Protein 1F97 (pdb70)

CATH classification: 2.60.40.10 (+1 more: 2.60.40.10)

GO terms:
  GO:0001817 regulation of cytokine production (P, IMP)
  GO:0030855 epithelial cell differentiation (P, IDA)
  GO:0007155 cell adhesion (P, IDA)
  GO:0005923 bicellular tight junction (C, IMP)
  GO:0050892 intestinal absorption (P, IMP)
  GO:0090559 regulation of membrane permeability (P, IMP)

Foldseek 3Di:
DKEKDFPAQEAEEAFFAKDWGFIDMDDADAKFKWKWWDDPNDIGTQGGRQHGDDVNVVAWDGDNTTIMGRGHHQVRFGKMKIWMAHVVRPDTYIDIHTYWHFDWWDAWEKDAAQEDAAQCKGKIFIATPGGIPGWFKWKDFPRHTQDVPGPDPPFDWDADRRRGIIMGHGDHQVNWTKMKMWIGDPPDDIHIYDIDTHGYDHDDPDD

Solvent-accessible surface area: 11143 Å² total; per-residue (Å²): 228,7,62,21,114,28,93,96,63,78,15,107,9,40,38,107,90,68,37,84,0,40,2,57,44,61,59,30,105,54,41,110,6,22,1,67,13,44,79,77,115,80,88,33,73,0,0,132,92,37,130,23,27,89,100,23,64,122,62,6,94,61,42,75,46,2,0,47,0,69,43,0,54,99,162,4,39,8,64,0,5,0,28,0,10,22,127,78,49,137,23,102,13,99,28,49,1,90,0,23,0,23,11,60,8,41,110,3,102,35,67,24,48,84,44,14,15,56,47,80,136,6,54,0,51,1,55,23,172,45,13,10,51,115,7,88,21,41,3,28,10,88,54,96,40,0,80,134,128,93,41,42,156,106,13,59,5,77,23,62,61,166,53,0,38,0,38,0,68,60,0,48,63,78,0,33,6,85,0,43,0,44,0,86,21,87,69,66,96,42,64,114,0,110,44,31,95,0,66,13,64,144,147,125,73,78,129

B-factor: mean 19.83, std 14.47, range [2.0, 77.97]

Sequence (207 aa):
KGSVYTAQS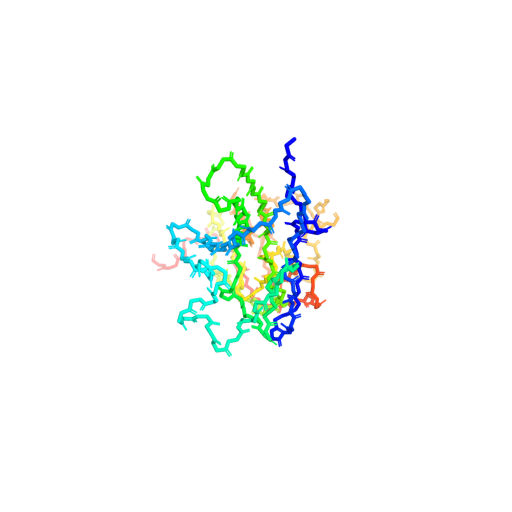DVQVPENESIKLTCTYSGFSSPRVEWKFVQGSTTALVCYNSQITAPYADRVTFSSSGITFSSVTRKDNGEYTCMVSEEGGQNYGEVSIHLTVLVPPSKPTISVPSSVTIGNRAVLTCSEHDGSPPSEYSWFKDGISMLTTRAFMNSSFTIDPKSGDLIFDPVTAFDSGEYYCQAQNGYGTAMRSEAAHMDAVELNVGG

Organism: Mus musculus (NCBI:txid10090)

Secondary structure (DSSP, 8-state):
--EEE-S-SEEEEETT--EEEE-EEES-SSEEEEEEEEETTEEEEEEETTEE-GGGTTTEEEETTEEEES---GGG-EEEEEEEEETTSSSEEEEEEEEEEEBPPPPPEEE--SEEETTS-EEEEEE-S--BSPPEEEEEETTEESB--BS-SSS-EEE-TTT--EEESS--GGG-EEEEEEEE-SSS--EE---EEEEEESSPS--

Radius of gyration: 24.95 Å; Cα contacts (8 Å, |Δi|>4): 529; chains: 1; bounding box: 32×56×66 Å

Nearest PDB structures (foldseek):
  1f97-assembly1_A  TM=1.005E+00  e=3.540E-42  Mus musculus
  1nbq-assembly1_B  TM=9.767E-01  e=4.972E-30  Homo sapiens
  6gsi-assembly1_G  TM=9.485E-01  e=2.121E-27  Felis catus
  4odb-assembly1_F  TM=9.945E-01  e=1.147E-12  Homo sapiens
  8a0y-assembly1_A  TM=4.723E-01  e=2.267E-10  Mus musculus

Structure (mmCIF, N/CA/C/O backbone):
data_1F97
#
_entry.id   1F97
#
_cell.length_a   42.540
_cell.length_b   83.280
_cell.length_c   130.640
_cell.angle_alpha   90.00
_cell.angle_beta   90.00
_cell.angle_gamma   90.00
#
_symmetry.space_group_name_H-M   'I 2 2 2'
#
loop_
_entity.id
_entity.type
_entity.pdbx_description
1 polymer 'JUNCTION ADHESION MOLECULE'
2 non-polymer 'MAGNESIUM ION'
3 water water
#
loop_
_atom_site.group_PDB
_atom_site.id
_atom_site.type_symbol
_atom_site.label_atom_id
_atom_site.label_alt_id
_atom_site.label_comp_id
_atom_site.label_asym_id
_atom_site.label_entity_id
_atom_site.label_seq_id
_atom_site.pdbx_PDB_ins_code
_atom_site.Cartn_x
_atom_site.Cartn_y
_atom_site.Cartn_z
_atom_site.occupancy
_atom_site.B_iso_or_equiv
_atom_site.auth_seq_id
_atom_site.auth_comp_id
_atom_site.auth_asym_id
_atom_site.auth_atom_id
_atom_site.pdbx_PDB_model_num
ATOM 1 N N . LYS A 1 1 ? 8.276 56.882 28.356 1.00 72.72 27 LYS A N 1
ATOM 2 C CA . LYS A 1 1 ? 9.189 55.968 27.607 1.00 71.17 27 LYS A CA 1
ATOM 3 C C . LYS A 1 1 ? 8.502 54.649 27.239 1.00 68.96 27 LYS A C 1
ATOM 4 O O . LYS A 1 1 ? 7.576 54.633 26.425 1.00 70.03 27 LYS A O 1
ATOM 10 N N . GLY A 1 2 ? 8.966 53.551 27.833 1.00 66.93 28 GLY A N 1
ATOM 11 C CA . GLY A 1 2 ? 8.395 52.241 27.571 1.00 61.89 28 GLY A CA 1
ATOM 12 C C . GLY A 1 2 ? 8.469 51.356 28.804 1.00 57.29 28 GLY A C 1
ATOM 13 O O . GLY A 1 2 ? 9.517 51.263 29.453 1.00 57.91 28 GLY A O 1
ATOM 14 N N . SER A 1 3 ? 7.353 50.710 29.131 1.00 49.42 29 SER A N 1
ATOM 15 C CA . SER A 1 3 ? 7.290 49.835 30.297 1.00 41.25 29 SER 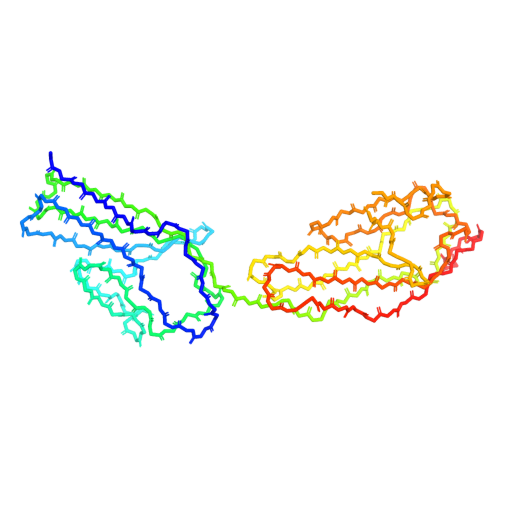A CA 1
ATOM 16 C C . SER A 1 3 ? 7.241 48.351 29.942 1.00 33.33 29 SER A C 1
ATOM 17 O O . SER A 1 3 ? 6.775 47.960 28.869 1.00 30.78 29 SER A O 1
ATOM 20 N N . VAL A 1 4 ? 7.720 47.535 30.874 1.00 27.09 30 VAL A N 1
ATOM 21 C CA . VAL A 1 4 ? 7.756 46.086 30.725 1.00 22.43 30 VAL A CA 1
ATOM 22 C C . VAL A 1 4 ? 7.169 45.502 32.009 1.00 22.39 30 VAL A C 1
ATOM 23 O O . VAL A 1 4 ? 7.616 45.835 33.109 1.00 21.72 30 VAL A O 1
ATOM 27 N N . TYR A 1 5 ? 6.165 44.642 31.872 1.00 21.26 31 TYR A N 1
ATOM 28 C CA . TYR A 1 5 ? 5.528 44.042 33.041 1.00 24.73 31 TYR A CA 1
ATOM 29 C C . TYR A 1 5 ? 5.083 42.595 32.855 1.00 23.29 31 TYR A C 1
ATOM 30 O O . TYR A 1 5 ? 5.103 42.056 31.745 1.00 27.26 31 TYR A O 1
ATOM 39 N N . THR A 1 6 ? 4.665 41.982 33.959 1.00 21.89 32 THR A N 1
ATOM 40 C CA . THR A 1 6 ? 4.203 40.601 33.964 1.00 20.95 32 THR A CA 1
ATOM 41 C C . THR A 1 6 ? 2.909 40.473 34.772 1.00 24.84 32 THR A C 1
ATOM 42 O O . THR A 1 6 ? 2.654 41.254 35.695 1.00 23.32 32 THR A O 1
ATOM 46 N N . ALA A 1 7 ? 2.087 39.501 34.398 1.00 24.76 33 ALA A N 1
ATOM 47 C CA . ALA A 1 7 ? 0.827 39.255 35.081 1.00 28.77 33 ALA A CA 1
ATOM 48 C C . ALA A 1 7 ? 1.061 38.577 36.426 1.00 29.83 33 ALA A C 1
ATOM 49 O O . ALA A 1 7 ? 0.334 38.822 37.387 1.00 29.65 33 ALA A O 1
ATOM 51 N N . GLN A 1 8 ? 2.076 37.720 36.484 1.00 31.58 34 GLN A N 1
ATOM 52 C CA . GLN A 1 8 ? 2.402 36.998 37.709 1.00 33.48 34 GLN A CA 1
ATOM 53 C C . GLN A 1 8 ? 3.915 36.863 37.858 1.00 29.66 34 GLN A C 1
ATOM 54 O O . GLN A 1 8 ? 4.577 36.241 37.025 1.00 27.79 34 GLN A O 1
ATOM 60 N N . SER A 1 9 ? 4.455 37.460 38.917 1.00 25.25 35 SER A N 1
ATOM 61 C CA . SER A 1 9 ? 5.892 37.415 39.173 1.00 27.47 35 SER A CA 1
ATOM 62 C C . SER A 1 9 ? 6.303 36.258 40.092 1.00 29.32 35 SER A C 1
ATOM 63 O O . SER A 1 9 ? 7.490 36.027 40.325 1.00 32.11 35 SER A O 1
ATOM 66 N N . ASP A 1 10 ? 5.312 35.543 40.615 1.00 28.95 36 ASP A N 1
ATOM 67 C CA . ASP A 1 10 ? 5.543 34.398 41.491 1.00 29.20 36 ASP A CA 1
ATOM 68 C C . ASP A 1 10 ? 4.712 33.258 40.914 1.00 27.77 36 ASP A C 1
ATOM 69 O O . ASP A 1 10 ? 3.541 33.098 41.255 1.00 31.91 36 ASP A O 1
ATOM 74 N N . VAL A 1 11 ? 5.317 32.483 40.019 1.00 24.11 37 VAL A N 1
ATOM 75 C CA . VAL A 1 11 ? 4.612 31.388 39.365 1.00 23.99 37 VAL A CA 1
ATOM 76 C C . VAL A 1 11 ? 4.882 30.002 39.940 1.00 24.61 37 VAL A C 1
ATOM 77 O O . VAL A 1 11 ? 6.028 29.577 40.078 1.00 24.86 37 VAL A O 1
ATOM 81 N N . GLN A 1 12 ? 3.795 29.305 40.258 1.00 25.32 38 GLN A N 1
ATOM 82 C CA . GLN A 1 12 ? 3.842 27.957 40.808 1.00 24.19 38 GLN A CA 1
ATOM 83 C C . GLN A 1 12 ? 3.054 27.070 39.861 1.00 23.57 38 GLN A C 1
ATOM 84 O O . GLN A 1 12 ? 1.936 27.407 39.476 1.00 25.58 38 GLN A O 1
ATOM 90 N N . VAL A 1 13 ? 3.631 25.931 39.495 1.00 21.38 39 VAL A N 1
ATOM 91 C CA . VAL A 1 13 ? 2.972 25.013 38.576 1.00 15.35 39 VAL A CA 1
ATOM 92 C C . VAL A 1 13 ? 3.456 23.593 38.842 1.00 11.70 39 VAL A C 1
ATOM 93 O O . VAL A 1 13 ? 4.619 23.385 39.162 1.00 14.67 39 VAL A O 1
ATOM 97 N N . PRO A 1 14 ? 2.548 22.607 38.784 1.00 14.18 40 PRO A N 1
ATOM 98 C CA . PRO A 1 14 ? 2.923 21.211 39.020 1.00 12.64 40 PRO A CA 1
ATOM 99 C C . PRO A 1 14 ? 3.950 20.712 38.002 1.00 12.05 40 PRO A C 1
ATOM 100 O O . PRO A 1 14 ? 3.953 21.138 36.842 1.00 13.60 40 PRO A O 1
ATOM 104 N N . GLU A 1 15 ? 4.824 19.814 38.445 1.00 7.65 41 GLU A N 1
ATOM 105 C CA . GLU A 1 15 ? 5.849 19.243 37.581 1.00 9.24 41 GLU A CA 1
ATOM 106 C C . GLU A 1 15 ? 5.218 18.544 36.379 1.00 13.24 41 GLU A C 1
ATOM 107 O O . GLU A 1 15 ? 4.094 18.040 36.460 1.00 12.45 41 GLU A O 1
ATOM 113 N N . ASN A 1 16 ? 5.940 18.560 35.260 1.00 18.50 42 ASN A N 1
ATOM 114 C CA . ASN A 1 16 ? 5.520 17.931 34.004 1.00 20.52 42 ASN A CA 1
ATOM 115 C C . ASN A 1 16 ? 4.404 18.629 33.243 1.00 20.63 42 ASN A C 1
ATOM 116 O O . ASN A 1 16 ? 3.966 18.137 32.205 1.00 27.36 42 ASN A O 1
ATOM 121 N N . GLU A 1 17 ? 3.938 19.763 33.756 1.00 19.78 43 GLU A N 1
ATOM 122 C CA . GLU A 1 17 ? 2.883 20.514 33.089 1.00 14.44 43 GLU A CA 1
ATOM 123 C C . GLU A 1 17 ? 3.426 21.705 32.320 1.00 16.08 43 GLU A C 1
ATOM 124 O O . GLU A 1 17 ? 4.556 22.142 32.538 1.00 19.00 43 GLU A O 1
ATOM 130 N N . SER A 1 18 ? 2.612 22.209 31.400 1.00 19.90 44 SER A N 1
ATOM 131 C CA . SER A 1 18 ? 2.967 23.360 30.582 1.00 21.52 44 SER A CA 1
ATOM 132 C C . SER A 1 18 ? 2.746 24.641 31.361 1.00 22.82 44 SER A C 1
ATOM 133 O O . SER A 1 18 ? 1.868 24.718 32.225 1.00 24.77 44 SER A O 1
ATOM 136 N N . ILE A 1 19 ? 3.543 25.651 31.042 1.00 22.17 45 ILE A N 1
ATOM 137 C CA . ILE A 1 19 ? 3.425 26.941 31.698 1.00 22.48 45 ILE A CA 1
ATOM 138 C C . ILE A 1 19 ? 3.974 28.032 30.787 1.00 24.04 45 ILE A C 1
ATOM 139 O O . ILE A 1 19 ? 4.926 27.814 30.033 1.00 23.08 45 ILE A O 1
ATOM 144 N N . LYS A 1 20 ? 3.318 29.185 30.811 1.00 23.61 46 LYS A N 1
ATOM 145 C CA . LYS A 1 20 ? 3.744 30.313 30.007 1.00 21.22 46 LYS A CA 1
ATOM 146 C C . LYS A 1 20 ? 4.188 31.434 30.928 1.00 19.98 46 LYS A C 1
ATOM 147 O O . LYS A 1 20 ? 3.419 31.886 31.776 1.00 24.26 46 LYS A O 1
ATOM 153 N N . LEU A 1 21 ? 5.453 31.823 30.821 1.00 18.62 47 LEU A N 1
ATOM 154 C CA . LEU A 1 21 ? 5.962 32.923 31.628 1.00 20.06 47 LEU A CA 1
ATOM 155 C C . LEU A 1 21 ? 5.647 34.173 30.808 1.00 19.53 47 LEU A C 1
ATOM 156 O O . LEU A 1 21 ? 6.199 34.368 29.725 1.00 19.93 47 LEU A O 1
ATOM 161 N N . THR A 1 22 ? 4.707 34.977 31.298 1.00 16.57 48 THR A N 1
ATOM 162 C CA . THR A 1 22 ? 4.287 36.179 30.589 1.00 13.56 48 THR A CA 1
ATOM 163 C C . THR A 1 22 ? 5.192 37.393 30.753 1.00 15.39 48 THR A C 1
ATOM 164 O O . THR A 1 22 ? 5.798 37.604 31.804 1.00 14.38 48 THR A O 1
ATOM 168 N N . CYS A 1 23 ? 5.266 38.186 29.690 1.00 17.20 49 CYS A N 1
ATOM 169 C CA . CYS A 1 23 ? 6.067 39.405 29.654 1.00 19.14 49 CYS A CA 1
ATOM 170 C C . CYS A 1 23 ? 5.435 40.351 28.640 1.00 17.93 49 CYS A C 1
ATOM 171 O O . CYS A 1 23 ? 5.619 40.197 27.435 1.00 18.85 49 CYS A O 1
ATOM 174 N N . THR A 1 24 ? 4.657 41.306 29.130 1.00 19.06 50 THR A N 1
ATOM 175 C CA . THR A 1 24 ? 4.007 42.270 28.255 1.00 22.49 50 THR A CA 1
ATOM 176 C C . THR A 1 24 ? 4.783 43.582 28.266 1.00 20.25 50 THR A C 1
ATOM 177 O O . THR A 1 24 ? 5.464 43.906 29.236 1.00 22.43 50 THR A O 1
ATOM 181 N N . TYR A 1 25 ? 4.691 44.320 27.168 1.00 21.09 51 TYR A N 1
ATOM 182 C CA . TYR A 1 25 ? 5.375 45.599 27.031 1.00 20.58 51 TYR A CA 1
ATOM 183 C C . TYR A 1 25 ? 4.613 46.536 26.094 1.00 22.86 51 TYR A C 1
ATOM 184 O O . TYR A 1 25 ? 3.837 46.091 25.237 1.00 20.81 51 TYR A O 1
ATOM 193 N N . SER A 1 26 ? 4.816 47.835 26.288 1.00 21.68 52 SER A N 1
ATOM 194 C CA . SER A 1 26 ? 4.178 48.848 25.456 1.00 24.55 52 SER A CA 1
ATOM 195 C C . SER A 1 26 ? 5.137 50.009 25.243 1.00 23.24 52 SER A C 1
ATOM 196 O O . SER A 1 26 ? 5.987 50.289 26.094 1.00 22.34 52 SER A O 1
ATOM 199 N N . GLY A 1 27 ? 5.012 50.660 24.089 1.00 21.75 53 GLY A N 1
ATOM 200 C CA . GLY A 1 27 ? 5.874 51.784 23.764 1.00 17.82 53 GLY A CA 1
ATOM 201 C C . GLY A 1 27 ? 7.020 51.409 22.843 1.00 14.38 53 GLY A C 1
ATOM 202 O O . GLY A 1 27 ? 7.823 52.260 22.467 1.00 15.00 53 GLY A O 1
ATOM 203 N N . PHE A 1 28 ? 7.098 50.133 22.481 1.00 15.23 54 PHE A N 1
ATOM 204 C CA . PHE A 1 28 ? 8.151 49.645 21.600 1.00 13.29 54 PHE A CA 1
ATOM 205 C C . PHE A 1 28 ? 7.641 49.470 20.178 1.00 16.26 54 PHE A C 1
ATOM 206 O O . PHE A 1 28 ? 6.465 49.176 19.963 1.00 17.90 54 PHE A O 1
ATOM 214 N N . SER A 1 29 ? 8.538 49.646 19.213 1.00 17.59 55 SER A N 1
ATOM 215 C CA . SER A 1 29 ? 8.201 49.505 17.803 1.00 15.51 55 SER A CA 1
ATOM 216 C C . SER A 1 29 ? 8.839 48.252 17.208 1.00 15.23 55 SER A C 1
ATOM 217 O O . SER A 1 29 ? 8.146 47.409 16.637 1.00 15.18 55 SER A O 1
ATOM 220 N N . SER A 1 30 ? 10.156 48.126 17.362 1.00 9.88 56 SER A N 1
ATOM 221 C CA . SER A 1 30 ? 10.898 46.974 16.855 1.00 8.55 56 SER A CA 1
ATOM 222 C C . SER A 1 30 ? 11.702 46.396 18.022 1.00 8.21 56 SER A C 1
ATOM 223 O O . SER A 1 30 ? 12.932 46.496 18.070 1.00 11.36 56 SER A O 1
ATOM 226 N N . PRO A 1 31 ? 11.008 45.744 18.963 1.00 9.69 57 PRO A N 1
ATOM 227 C CA . PRO A 1 31 ? 11.622 45.145 20.151 1.00 10.39 57 PRO A CA 1
ATOM 228 C C . PRO A 1 31 ? 12.411 43.847 20.000 1.00 11.23 57 PRO A C 1
ATOM 229 O O . PRO A 1 31 ? 12.047 42.948 19.235 1.00 11.81 57 PRO A O 1
ATOM 233 N N . ARG A 1 32 ? 13.511 43.782 20.742 1.00 9.07 58 ARG A N 1
ATOM 234 C CA . ARG A 1 32 ? 14.355 42.605 20.796 1.00 8.00 58 ARG A CA 1
ATOM 235 C C . ARG A 1 32 ? 14.031 42.027 22.170 1.00 8.01 58 ARG A C 1
ATOM 236 O O . ARG A 1 32 ? 14.185 42.708 23.181 1.00 7.41 58 ARG A O 1
ATOM 244 N N . VAL A 1 33 ? 13.505 40.809 22.202 1.00 8.07 59 VAL A N 1
ATOM 245 C CA . VAL A 1 33 ? 13.156 40.178 23.465 1.00 7.62 59 VAL A CA 1
ATOM 246 C C . VAL A 1 33 ? 14.180 39.110 23.819 1.00 8.87 59 VAL A C 1
ATOM 247 O O . VAL A 1 33 ? 14.530 38.277 22.985 1.00 8.77 59 VAL A O 1
ATOM 251 N N . GLU A 1 34 ? 14.676 39.149 25.053 1.00 7.33 60 GLU A N 1
ATOM 252 C CA . GLU A 1 34 ? 15.644 38.157 25.511 1.00 6.84 60 GLU A CA 1
ATOM 253 C C . GLU A 1 34 ? 15.264 37.655 26.894 1.00 7.15 60 GLU A C 1
ATOM 254 O O . GLU A 1 34 ? 14.591 38.350 27.653 1.00 8.06 60 GLU A O 1
ATOM 260 N N . TRP A 1 35 ? 15.655 36.424 27.198 1.00 8.00 61 TRP A N 1
ATOM 261 C CA . TRP A 1 35 ? 15.338 35.817 28.484 1.00 8.48 61 TRP A CA 1
ATOM 262 C C . TRP A 1 35 ? 16.552 35.136 29.077 1.00 9.20 61 TRP A C 1
ATOM 263 O O . TRP A 1 35 ? 17.297 34.453 28.371 1.00 10.47 61 TRP A O 1
ATOM 274 N N . LYS A 1 36 ? 16.745 35.318 30.378 1.00 9.13 62 LYS A N 1
ATOM 275 C CA . LYS A 1 36 ? 17.853 34.673 31.061 1.00 13.92 62 LYS A CA 1
ATOM 276 C C . LYS A 1 36 ? 17.363 33.941 32.298 1.00 12.85 62 LYS A C 1
ATOM 277 O O . LYS A 1 36 ? 16.379 34.339 32.928 1.00 9.23 62 LYS A O 1
ATOM 283 N N . PHE A 1 37 ? 18.022 32.821 32.577 1.00 12.88 63 PHE A N 1
ATOM 284 C CA . PHE A 1 37 ? 17.698 31.956 33.699 1.00 11.89 63 PHE A CA 1
ATOM 285 C C . PHE A 1 37 ? 18.812 31.992 34.730 1.00 13.43 63 PHE A C 1
ATOM 286 O O . PHE A 1 37 ? 19.965 31.709 34.422 1.00 15.18 63 PHE A O 1
ATOM 294 N N . VAL A 1 38 ? 18.455 32.363 35.953 1.00 20.03 64 VAL A N 1
ATOM 295 C CA . VAL A 1 38 ? 19.409 32.428 37.051 1.00 23.18 64 VAL A CA 1
ATOM 296 C C . VAL A 1 38 ? 19.003 31.451 38.150 1.00 28.49 64 VAL A C 1
ATOM 297 O O . VAL A 1 38 ? 17.876 31.482 38.652 1.00 29.40 64 VAL A O 1
ATOM 301 N N . GLN A 1 39 ? 19.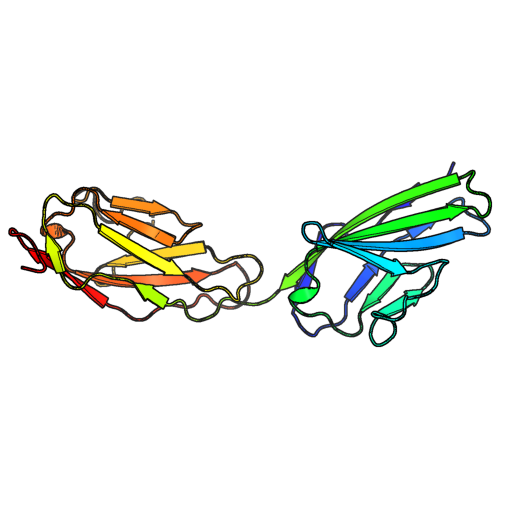924 30.553 38.476 1.00 31.73 65 GLN A N 1
ATOM 302 C CA . GLN A 1 39 ? 19.720 29.553 39.511 1.00 36.85 65 GLN A CA 1
ATOM 303 C C . GLN A 1 39 ? 21.072 29.428 40.195 1.00 40.36 65 GLN A C 1
ATOM 304 O O . GLN A 1 39 ? 22.021 28.903 39.609 1.00 41.92 65 GLN A O 1
ATOM 310 N N . GLY A 1 40 ? 21.158 29.937 41.422 1.00 43.30 66 GLY A N 1
ATOM 311 C CA . GLY A 1 40 ? 22.412 29.902 42.151 1.00 43.91 66 GLY A CA 1
ATOM 312 C C . GLY A 1 40 ? 23.365 30.884 41.497 1.00 47.25 66 GLY A C 1
ATOM 313 O O . GLY A 1 40 ? 23.064 32.077 41.407 1.00 47.59 66 GLY A O 1
ATOM 314 N N . SER A 1 41 ? 24.491 30.380 41.002 1.00 49.31 67 SER A N 1
ATOM 315 C CA . SER A 1 41 ? 25.489 31.218 40.336 1.00 53.35 67 SER A CA 1
ATOM 316 C C . SER A 1 41 ? 25.433 31.046 38.814 1.00 51.15 67 SER A C 1
ATOM 317 O O . SER A 1 41 ? 26.053 31.810 38.068 1.00 50.47 67 SER A O 1
ATOM 320 N N . THR A 1 42 ? 24.686 30.035 38.373 1.00 49.77 68 THR A N 1
ATOM 321 C CA . THR A 1 42 ? 24.521 29.716 36.956 1.00 46.37 68 THR A CA 1
ATOM 322 C C . THR A 1 42 ? 23.641 30.727 36.222 1.00 40.22 68 THR A C 1
ATOM 323 O O . THR A 1 42 ? 22.515 31.003 36.640 1.00 41.44 68 THR A O 1
ATOM 327 N N . THR A 1 43 ? 24.162 31.269 35.126 1.00 36.32 69 THR A N 1
ATOM 328 C CA . THR A 1 43 ? 23.423 32.228 34.309 1.00 32.33 69 THR A CA 1
ATOM 329 C C . THR A 1 43 ? 23.367 31.720 32.869 1.00 28.19 69 THR A C 1
ATOM 330 O O . THR A 1 43 ? 24.396 31.650 32.188 1.00 29.73 69 THR A O 1
ATOM 334 N N . ALA A 1 44 ? 22.169 31.351 32.420 1.00 19.97 70 ALA A N 1
ATOM 335 C CA . ALA A 1 44 ? 21.972 30.846 31.062 1.00 18.88 70 ALA A CA 1
ATOM 336 C C . ALA A 1 44 ? 20.940 31.660 30.283 1.00 18.09 70 ALA A C 1
ATOM 337 O O . ALA A 1 44 ? 19.962 32.148 30.851 1.00 17.68 70 ALA A O 1
ATOM 339 N N . LEU A 1 45 ? 21.172 31.828 28.985 1.00 13.63 71 LEU A N 1
ATOM 340 C CA . LEU A 1 45 ? 20.227 32.556 28.149 1.00 12.11 71 LEU A CA 1
ATOM 341 C C . LEU A 1 45 ? 19.210 31.574 27.577 1.00 10.72 71 LEU A C 1
ATOM 342 O O . LEU A 1 45 ? 19.574 30.532 27.039 1.00 9.56 71 LEU A O 1
ATOM 347 N N . VAL A 1 46 ? 17.931 31.889 27.740 1.00 9.44 72 VAL A N 1
ATOM 348 C CA . VAL A 1 46 ? 16.864 31.037 27.232 1.00 9.54 72 VAL A CA 1
ATOM 349 C C . VAL A 1 46 ? 16.430 31.572 25.874 1.00 10.68 72 VAL A C 1
ATOM 350 O O . VAL A 1 46 ? 16.069 30.816 24.972 1.00 9.94 72 VAL A O 1
ATOM 354 N N . CYS A 1 47 ? 16.480 32.891 25.743 1.00 12.00 73 CYS A N 1
ATOM 355 C CA . CYS A 1 47 ? 16.091 33.554 24.515 1.00 9.17 73 CYS A CA 1
ATOM 356 C C . CYS A 1 47 ? 17.125 34.618 24.174 1.00 10.30 73 CYS A C 1
ATOM 357 O O . CYS A 1 47 ? 17.479 35.449 25.013 1.00 11.87 73 CYS A O 1
ATOM 360 N N . TYR A 1 48 ? 17.636 34.548 22.950 1.00 8.09 74 TYR A N 1
ATOM 361 C CA . TYR A 1 48 ? 18.633 35.482 22.449 1.00 7.47 74 TYR A CA 1
ATOM 362 C C . TYR A 1 48 ? 18.111 36.050 21.133 1.00 8.91 74 TYR A C 1
ATOM 363 O O . TYR A 1 48 ? 17.692 35.305 20.248 1.00 7.76 74 TYR A O 1
ATOM 372 N N . ASN A 1 49 ? 18.114 37.375 21.026 1.00 10.21 75 ASN A N 1
ATOM 373 C CA . ASN A 1 49 ? 17.641 38.069 19.834 1.00 9.83 75 ASN A CA 1
ATOM 374 C C . ASN A 1 49 ? 16.249 37.588 19.386 1.00 12.54 75 ASN A C 1
ATOM 375 O O . ASN A 1 49 ? 16.015 37.349 18.200 1.00 16.51 75 ASN A O 1
ATOM 380 N N . SER A 1 50 ? 15.343 37.443 20.354 1.00 15.46 76 SER A N 1
ATOM 381 C CA . SER A 1 50 ? 13.959 37.010 20.124 1.00 16.60 76 SER A CA 1
ATOM 382 C C . SER A 1 50 ? 13.842 35.569 19.632 1.00 15.99 76 SER A C 1
ATOM 383 O O . SER A 1 50 ? 12.829 35.169 19.056 1.00 14.31 76 SER A O 1
ATOM 386 N N . GLN A 1 51 ? 14.850 34.772 19.948 1.00 16.45 77 GLN A N 1
ATOM 387 C CA . GLN A 1 51 ? 14.885 33.388 19.510 1.00 17.96 77 GLN A CA 1
ATOM 388 C C . GLN A 1 51 ? 15.324 32.465 20.648 1.00 14.85 77 GLN A C 1
ATOM 389 O O . GLN A 1 51 ? 16.291 32.746 21.359 1.00 13.70 77 GLN A O 1
ATOM 395 N N . ILE A 1 52 ? 14.605 31.364 20.818 1.00 11.79 78 ILE A N 1
ATOM 396 C CA . ILE A 1 52 ? 14.932 30.399 21.859 1.00 11.41 78 ILE A CA 1
ATOM 397 C C . ILE A 1 52 ? 16.288 29.771 21.551 1.00 13.90 78 ILE A C 1
ATOM 398 O O . ILE A 1 52 ? 16.548 29.368 20.411 1.00 14.54 78 ILE A O 1
ATOM 403 N N . THR A 1 53 ? 17.159 29.734 22.559 1.00 11.91 79 THR A N 1
ATOM 404 C CA . THR A 1 53 ? 18.503 29.174 22.416 1.00 8.01 79 THR A CA 1
ATOM 405 C C . THR A 1 53 ? 18.494 27.660 22.273 1.00 10.95 79 THR A C 1
ATOM 406 O O . THR A 1 53 ? 17.533 26.998 22.663 1.00 11.35 79 THR A O 1
ATOM 410 N N . ALA A 1 54 ? 19.596 27.121 21.758 1.00 11.20 80 ALA A N 1
ATOM 411 C CA . ALA A 1 54 ? 19.743 25.683 21.514 1.00 14.56 80 ALA A CA 1
ATOM 412 C C . ALA A 1 54 ? 19.349 24.713 22.636 1.00 13.07 80 ALA A C 1
ATOM 413 O O . ALA A 1 54 ? 18.529 23.819 22.425 1.00 11.08 80 ALA A O 1
ATOM 415 N N . PRO A 1 55 ? 19.916 24.881 23.844 1.00 14.78 81 PRO A N 1
ATOM 416 C CA . PRO A 1 55 ? 19.563 23.965 24.933 1.00 13.80 81 PRO A CA 1
ATOM 417 C C . PRO A 1 55 ? 18.104 24.006 25.392 1.00 15.80 81 PRO A C 1
ATOM 418 O O . PRO A 1 55 ? 17.657 23.120 26.121 1.00 21.50 81 PRO A O 1
ATOM 422 N N . TYR A 1 56 ? 17.355 25.008 24.940 1.00 17.47 82 TYR A N 1
ATOM 423 C CA . TYR A 1 56 ? 15.946 25.146 25.320 1.00 15.63 82 TYR A CA 1
ATOM 424 C C . TYR A 1 56 ? 14.992 25.000 24.142 1.00 14.72 82 TYR A C 1
ATOM 425 O O . TYR A 1 56 ? 13.778 24.915 24.331 1.00 15.68 82 TYR A O 1
ATOM 434 N N . ALA A 1 57 ? 15.542 24.930 22.935 1.00 11.57 83 ALA A N 1
ATOM 435 C CA . ALA A 1 57 ? 14.734 24.853 21.720 1.00 13.72 83 ALA A CA 1
ATOM 436 C C . ALA A 1 57 ? 13.779 23.675 21.590 1.00 16.08 83 ALA A C 1
ATOM 437 O O . ALA A 1 57 ? 12.804 23.756 20.844 1.00 14.52 83 ALA A O 1
ATOM 439 N N . ASP A 1 58 ? 14.040 22.600 22.329 1.00 17.39 84 ASP A N 1
ATOM 440 C CA . ASP A 1 58 ? 13.212 21.400 22.255 1.00 16.74 84 ASP A CA 1
ATOM 441 C C . ASP A 1 58 ? 11.939 21.424 23.085 1.00 16.88 84 ASP A C 1
ATOM 442 O O . ASP A 1 58 ? 11.059 20.595 22.880 1.00 19.85 84 ASP A O 1
ATOM 447 N N . ARG A 1 59 ? 11.830 22.365 24.018 1.00 20.98 85 ARG A N 1
ATOM 448 C CA . ARG A 1 59 ? 10.638 22.434 24.866 1.00 17.93 85 ARG A CA 1
ATOM 449 C C . ARG A 1 59 ? 10.130 23.841 25.183 1.00 15.58 85 ARG A C 1
ATOM 450 O O . ARG A 1 59 ? 9.128 23.993 25.878 1.00 20.02 85 ARG A O 1
ATOM 458 N N . VAL A 1 60 ? 10.820 24.866 24.693 1.00 14.50 86 VAL A N 1
ATOM 459 C CA . VAL A 1 60 ? 10.391 26.243 24.934 1.00 15.44 86 VAL A CA 1
ATOM 460 C C . VAL A 1 60 ? 10.042 26.946 23.628 1.00 13.75 86 VAL A C 1
ATOM 461 O O . VAL A 1 60 ? 10.834 26.966 22.688 1.00 15.81 86 VAL A O 1
ATOM 465 N N . THR A 1 61 ? 8.835 27.493 23.569 1.00 12.15 87 THR A N 1
ATOM 466 C CA . THR A 1 61 ? 8.379 28.202 22.386 1.00 16.79 87 THR A CA 1
ATOM 467 C C . THR A 1 61 ? 8.239 29.692 22.674 1.00 15.20 87 THR A C 1
ATOM 468 O O . THR A 1 61 ? 7.703 30.091 23.708 1.00 16.60 87 THR A O 1
ATOM 472 N N . PHE A 1 62 ? 8.735 30.502 21.747 1.00 14.41 88 PHE A N 1
ATOM 473 C CA . PHE A 1 62 ? 8.694 31.952 21.860 1.00 14.07 88 PHE A CA 1
ATOM 474 C C . PHE A 1 62 ? 7.442 32.582 21.258 1.00 14.90 88 PHE A C 1
ATOM 475 O O . PHE A 1 62 ? 6.871 32.077 20.291 1.00 14.68 88 PHE A O 1
ATOM 483 N N . SER A 1 63 ? 7.043 33.703 21.846 1.00 14.09 89 SER A N 1
ATOM 484 C CA . SER A 1 63 ? 5.914 34.497 21.376 1.00 16.75 89 SER A CA 1
ATOM 485 C C . SER A 1 63 ? 6.188 35.898 21.925 1.00 16.02 89 SER A C 1
ATOM 486 O O . SER A 1 63 ? 6.940 36.058 22.889 1.00 13.25 89 SER A O 1
ATOM 489 N N . SER A 1 64 ? 5.618 36.913 21.292 1.00 15.93 90 SER A N 1
ATOM 490 C CA . SER A 1 64 ? 5.836 38.283 21.726 1.00 17.91 90 SER A CA 1
ATOM 491 C C . SER A 1 64 ? 5.298 38.586 23.126 1.00 17.09 90 SER A C 1
ATOM 492 O O . SER A 1 64 ? 5.692 39.576 23.740 1.00 20.37 90 SER A O 1
ATOM 495 N N . SER A 1 65 ? 4.428 37.719 23.641 1.00 17.43 91 SER A N 1
ATOM 496 C CA . SER A 1 65 ? 3.839 37.921 24.968 1.00 17.13 91 SER A CA 1
ATOM 497 C C . SER A 1 65 ? 4.426 37.055 26.088 1.00 14.27 91 SER A C 1
ATOM 498 O O . SER A 1 65 ? 3.959 37.110 27.224 1.00 14.17 91 SER A O 1
ATOM 501 N N . GLY A 1 66 ? 5.430 36.248 25.763 1.00 13.66 92 GLY A N 1
ATOM 502 C CA . GLY A 1 66 ? 6.051 35.402 26.768 1.00 12.84 92 GLY A CA 1
ATOM 503 C C . GLY A 1 66 ? 6.577 34.097 26.205 1.00 15.66 92 GLY A C 1
ATOM 504 O O . GLY A 1 66 ? 6.436 33.825 25.009 1.00 17.93 92 GLY A O 1
ATOM 505 N N . ILE A 1 67 ? 7.217 33.299 27.055 1.00 12.84 93 ILE A N 1
ATOM 506 C CA . ILE A 1 67 ? 7.743 32.008 26.622 1.00 12.33 93 ILE A CA 1
ATOM 507 C C . ILE A 1 67 ? 6.913 30.874 27.219 1.00 10.85 93 ILE A C 1
ATOM 508 O O . ILE A 1 67 ? 6.516 30.923 28.380 1.00 12.33 93 ILE A O 1
ATOM 513 N N . THR A 1 68 ? 6.634 29.858 26.415 1.00 13.10 94 THR A N 1
ATOM 514 C CA . THR A 1 68 ? 5.844 28.732 26.886 1.00 12.43 94 THR A CA 1
ATOM 515 C C . THR A 1 68 ? 6.653 27.443 26.953 1.00 14.77 94 THR A C 1
ATOM 516 O O . THR A 1 68 ? 7.319 27.057 25.987 1.00 12.74 94 THR A O 1
ATOM 520 N N . PHE A 1 69 ? 6.648 26.831 28.135 1.00 14.71 95 PHE A N 1
ATOM 521 C CA . PHE A 1 69 ? 7.334 25.571 28.371 1.00 11.12 95 PHE A CA 1
ATOM 522 C C . PHE A 1 69 ? 6.304 24.489 28.111 1.00 13.93 95 PHE A C 1
ATOM 523 O O . PHE A 1 69 ? 5.214 24.524 28.683 1.00 16.45 95 PHE A O 1
ATOM 531 N N . SER A 1 70 ? 6.618 23.552 27.223 1.00 15.37 96 SER A N 1
ATOM 532 C CA . SER A 1 70 ? 5.688 22.466 26.940 1.00 16.95 96 SER A CA 1
ATOM 533 C C . SER A 1 70 ? 5.616 21.553 28.172 1.00 17.79 96 SER A C 1
ATOM 534 O O . SER A 1 70 ? 4.622 20.864 28.386 1.00 21.10 96 SER A O 1
ATOM 537 N N . SER A 1 71 ? 6.666 21.591 28.992 1.00 19.90 97 SER A N 1
ATOM 538 C CA . SER A 1 71 ? 6.744 20.819 30.234 1.00 21.11 97 SER A CA 1
ATOM 539 C C . SER A 1 71 ? 7.910 21.303 31.091 1.00 19.84 97 SER A C 1
ATOM 540 O O . SER A 1 71 ? 8.976 21.644 30.573 1.00 21.20 97 SER A O 1
ATOM 543 N N . VAL A 1 72 ? 7.690 21.361 32.401 1.00 19.43 98 VAL A N 1
ATOM 544 C CA . VAL A 1 72 ? 8.725 21.795 33.339 1.00 19.43 98 VAL A CA 1
ATOM 545 C C . VAL A 1 72 ? 9.038 20.706 34.351 1.00 19.50 98 VAL A C 1
ATOM 546 O O . VAL A 1 72 ? 8.189 19.872 34.657 1.00 20.66 98 VAL A O 1
ATOM 550 N N . THR A 1 73 ? 10.273 20.707 34.841 1.00 17.28 99 THR A N 1
ATOM 551 C CA . THR A 1 73 ? 10.716 19.749 35.846 1.00 22.37 99 THR A CA 1
ATOM 552 C C . THR A 1 73 ? 11.253 20.555 37.018 1.00 25.00 99 THR A C 1
ATOM 553 O O . THR A 1 73 ? 11.435 21.769 36.908 1.00 26.12 99 THR A O 1
ATOM 557 N N . ARG A 1 74 ? 11.515 19.882 38.133 1.00 24.67 100 ARG A N 1
ATOM 558 C CA . ARG A 1 74 ? 12.038 20.544 39.324 1.00 23.75 100 ARG A CA 1
ATOM 559 C C . ARG A 1 74 ? 13.373 21.256 39.051 1.00 24.13 100 ARG A C 1
ATOM 560 O O . ARG A 1 74 ? 13.770 22.151 39.801 1.00 23.83 100 ARG A O 1
ATOM 568 N N . LYS A 1 75 ? 14.039 20.875 37.960 1.00 20.67 101 LYS A N 1
ATOM 569 C CA . LYS A 1 75 ? 15.316 21.474 37.576 1.00 22.84 101 LYS A CA 1
ATOM 570 C C . LYS A 1 75 ? 15.136 22.875 36.992 1.00 19.59 101 LYS A C 1
ATOM 571 O O . LYS A 1 75 ? 16.104 23.604 36.800 1.00 17.71 101 LYS A O 1
ATOM 577 N N . ASP A 1 76 ? 13.890 23.246 36.722 1.00 17.72 102 ASP A N 1
ATOM 578 C CA . ASP A 1 76 ? 13.587 24.554 36.165 1.00 15.51 102 ASP A CA 1
ATOM 579 C C . ASP A 1 76 ? 13.349 25.656 37.196 1.00 15.78 102 ASP A C 1
ATOM 580 O O . ASP A 1 76 ? 13.181 26.820 36.828 1.00 16.46 102 ASP A O 1
ATOM 585 N N . ASN A 1 77 ? 13.334 25.294 38.479 1.00 12.11 103 ASN A N 1
ATOM 586 C CA . ASN A 1 77 ? 13.139 26.265 39.554 1.00 11.57 103 ASN A CA 1
ATOM 587 C C . ASN A 1 77 ? 14.179 27.369 39.450 1.00 11.30 103 ASN A C 1
ATOM 588 O O . ASN A 1 77 ? 15.352 27.097 39.184 1.00 11.73 103 ASN A O 1
ATOM 593 N N . GLY A 1 78 ? 13.743 28.610 39.644 1.00 8.97 104 GLY A N 1
ATOM 594 C CA . GLY A 1 78 ? 14.664 29.732 39.581 1.00 9.52 104 GLY A CA 1
ATOM 595 C C . GLY A 1 78 ? 13.986 31.000 39.115 1.00 9.07 104 GLY A C 1
ATOM 596 O O . GLY A 1 78 ? 12.759 31.072 39.095 1.00 13.52 104 GLY A O 1
ATOM 597 N N . GLU A 1 79 ? 14.770 32.020 38.788 1.00 8.49 105 GLU A N 1
ATOM 598 C CA . GLU A 1 79 ? 14.173 33.252 38.312 1.00 12.64 105 GLU A CA 1
ATOM 599 C C . GLU A 1 79 ? 14.517 33.516 36.851 1.00 11.97 105 GLU A C 1
ATOM 600 O O . GLU A 1 79 ? 15.647 33.303 36.403 1.00 12.63 105 GLU A O 1
ATOM 606 N N . TYR A 1 80 ? 13.492 33.899 36.101 1.00 9.69 106 TYR A N 1
ATOM 607 C CA . TYR A 1 80 ? 13.609 34.186 34.685 1.00 7.32 106 TYR A CA 1
ATOM 608 C C . TYR A 1 80 ? 13.398 35.673 34.510 1.00 11.80 106 TYR A C 1
ATOM 609 O O . TYR A 1 80 ? 12.435 36.237 35.032 1.00 18.82 106 TYR A O 1
ATOM 618 N N . THR A 1 81 ? 14.311 36.309 33.787 1.00 8.97 107 THR A N 1
ATOM 619 C CA . THR A 1 81 ? 14.245 37.744 33.564 1.00 7.52 107 THR A CA 1
ATOM 620 C C . THR A 1 81 ? 13.994 38.072 32.102 1.00 8.00 107 THR A C 1
ATOM 621 O O . THR A 1 81 ? 14.786 37.717 31.227 1.00 13.85 107 THR A O 1
ATOM 625 N N . CYS A 1 82 ? 12.872 38.728 31.841 1.00 7.67 108 CYS A N 1
ATOM 626 C CA . CYS A 1 82 ? 12.524 39.121 30.485 1.00 9.97 108 CYS A CA 1
ATOM 627 C C . CYS A 1 82 ? 13.134 40.488 30.224 1.00 11.28 108 CYS A C 1
ATOM 628 O O . CYS A 1 82 ? 12.858 41.448 30.942 1.00 13.40 108 CYS A O 1
ATOM 631 N N . MET A 1 83 ? 13.977 40.562 29.201 1.00 11.36 109 MET A N 1
ATOM 632 C CA . MET A 1 83 ? 14.653 41.803 28.845 1.00 12.91 109 MET A CA 1
ATOM 633 C C . MET A 1 83 ? 14.206 42.306 27.480 1.00 13.28 109 MET A C 1
ATOM 634 O O . MET A 1 83 ? 14.481 41.682 26.449 1.00 12.53 109 MET A O 1
ATOM 639 N N . VAL A 1 84 ? 13.479 43.419 27.482 1.00 13.55 110 VAL A N 1
ATOM 640 C CA . VAL A 1 84 ? 12.996 44.003 26.239 1.00 11.27 110 VAL A CA 1
ATOM 641 C C . VAL A 1 84 ? 13.751 45.286 25.933 1.00 11.34 110 VAL A C 1
ATOM 642 O O . VAL A 1 84 ? 13.929 46.153 26.794 1.00 13.63 110 VAL A O 1
ATOM 646 N N . SER A 1 85 ? 14.183 45.398 24.687 1.00 8.38 111 SER A N 1
ATOM 647 C CA . SER A 1 85 ? 14.945 46.544 24.241 1.00 10.05 111 SER A CA 1
ATOM 648 C C . SER A 1 85 ? 14.472 46.985 22.866 1.00 12.14 111 SER A C 1
ATOM 649 O O . SER A 1 85 ? 14.080 46.153 22.045 1.00 14.55 111 SER A O 1
ATOM 652 N N . GLU A 1 86 ? 14.446 48.295 22.638 1.00 11.88 112 GLU A N 1
ATOM 653 C CA . GLU A 1 86 ? 14.062 48.828 21.333 1.00 9.57 112 GLU A CA 1
ATOM 654 C C . GLU A 1 86 ? 15.302 48.672 20.471 1.00 8.54 112 GLU A C 1
ATOM 655 O O . GLU A 1 86 ? 16.407 48.932 20.943 1.00 14.20 112 GLU A O 1
ATOM 661 N N . GLU A 1 87 ? 15.142 48.238 19.227 1.00 9.37 113 GLU A N 1
ATOM 662 C CA . GLU A 1 87 ? 16.304 48.064 18.357 1.00 12.64 113 GLU A CA 1
ATOM 663 C C . GLU A 1 87 ? 17.116 49.362 18.339 1.00 11.91 113 GLU A C 1
ATOM 664 O O . GLU A 1 87 ? 16.610 50.415 17.952 1.00 15.62 113 GLU A O 1
ATOM 670 N N . GLY A 1 88 ? 18.349 49.284 18.835 1.00 7.55 114 GLY A N 1
ATOM 671 C CA . GLY A 1 88 ? 19.207 50.452 18.917 1.00 6.77 114 GLY A CA 1
ATOM 672 C C . GLY A 1 88 ? 19.615 50.692 20.366 1.00 14.52 114 GLY A C 1
ATOM 673 O O . GLY A 1 88 ? 20.580 51.403 20.639 1.00 19.34 114 GLY A O 1
ATOM 674 N N . GLY A 1 89 ? 18.846 50.139 21.301 1.00 14.74 115 GLY A N 1
ATOM 675 C CA . GLY A 1 89 ? 19.161 50.274 22.713 1.00 20.14 115 GLY A CA 1
ATOM 676 C C . GLY A 1 89 ? 18.731 51.527 23.452 1.00 25.67 115 GLY A C 1
ATOM 677 O O . GLY A 1 89 ? 19.051 51.675 24.634 1.00 29.40 115 GLY A O 1
ATOM 678 N N . GLN A 1 90 ? 18.008 52.421 22.783 1.00 28.72 116 GLN A N 1
ATOM 679 C CA . GLN A 1 90 ? 17.549 53.662 23.413 1.00 30.03 116 GLN A CA 1
ATOM 680 C C . GLN A 1 90 ? 16.551 53.414 24.539 1.00 26.48 116 GLN A C 1
ATOM 681 O O . GLN A 1 90 ? 16.720 53.912 25.654 1.00 29.37 116 GLN A O 1
ATOM 687 N N . ASN A 1 91 ? 15.521 52.632 24.238 1.00 19.91 117 ASN A N 1
ATOM 688 C CA . ASN A 1 91 ? 14.481 52.304 25.201 1.00 19.46 117 ASN A CA 1
ATOM 689 C C . ASN A 1 91 ? 14.757 50.907 25.754 1.00 17.35 117 ASN A C 1
ATOM 690 O O . ASN A 1 91 ? 15.042 49.982 24.993 1.00 17.05 117 ASN A O 1
ATOM 695 N N . TYR A 1 92 ? 14.673 50.758 27.075 1.00 17.72 118 TYR A N 1
ATOM 696 C CA . TYR A 1 92 ? 14.942 49.471 27.716 1.00 13.29 118 TYR A CA 1
ATOM 697 C C . TYR A 1 92 ? 14.087 49.204 28.947 1.00 15.13 118 TYR A C 1
ATOM 698 O O . TYR A 1 92 ? 13.634 50.128 29.625 1.00 18.92 118 TYR A O 1
ATOM 707 N N . GLY A 1 93 ? 13.884 47.924 29.232 1.00 16.29 119 GLY A N 1
ATOM 708 C CA . GLY A 1 93 ? 13.102 47.525 30.387 1.00 15.55 119 GLY A CA 1
ATOM 709 C C . GLY A 1 93 ? 13.265 46.043 30.666 1.00 15.59 119 GLY A C 1
ATOM 710 O O . GLY A 1 93 ? 13.670 45.281 29.778 1.00 15.10 119 GLY A O 1
ATOM 711 N N . GLU A 1 94 ? 12.980 45.637 31.902 1.00 12.80 120 GLU A N 1
ATOM 712 C CA . GLU A 1 94 ? 13.083 44.235 32.292 1.00 11.36 120 GLU A CA 1
ATOM 713 C C . GLU A 1 94 ? 12.209 43.875 33.483 1.00 11.85 120 GLU A C 1
ATOM 714 O O . GLU A 1 94 ? 11.874 44.724 34.310 1.00 16.90 120 GLU A O 1
ATOM 720 N N . VAL A 1 95 ? 11.821 42.608 33.553 1.00 11.61 121 VAL A N 1
ATOM 721 C CA . VAL A 1 95 ? 11.001 42.130 34.655 1.00 11.36 121 VAL A CA 1
ATOM 722 C C . VAL A 1 95 ? 11.367 40.685 34.997 1.00 12.54 121 VAL A C 1
ATOM 723 O O . VAL A 1 95 ? 11.604 39.861 34.110 1.00 17.37 121 VAL A O 1
ATOM 727 N N . SER A 1 96 ? 11.497 40.411 36.290 1.00 12.00 122 SER A N 1
ATOM 728 C CA . SER A 1 96 ? 11.851 39.079 36.772 1.00 11.14 122 SER A CA 1
ATOM 729 C C . SER A 1 96 ? 10.629 38.267 37.194 1.00 11.37 122 SER A C 1
ATOM 730 O O . SER A 1 96 ? 9.624 38.816 37.644 1.00 14.26 122 SER A O 1
ATOM 733 N N . ILE A 1 97 ? 10.720 36.953 37.025 1.00 11.48 123 ILE A N 1
ATOM 734 C CA . ILE A 1 97 ? 9.632 36.046 37.361 1.00 11.58 123 ILE A CA 1
ATOM 735 C C . ILE A 1 97 ? 10.214 34.821 38.047 1.00 14.72 123 ILE A C 1
ATOM 736 O O . ILE A 1 97 ? 11.076 34.139 37.486 1.00 14.53 123 ILE A O 1
ATOM 741 N N . HIS A 1 98 ? 9.766 34.552 39.270 1.00 13.40 124 HIS A N 1
ATOM 742 C CA . HIS A 1 98 ? 10.275 33.396 39.991 1.00 15.52 124 HIS A CA 1
ATOM 743 C C . HIS A 1 98 ? 9.381 32.192 39.754 1.00 12.83 124 HIS A C 1
ATOM 744 O O . HIS A 1 98 ? 8.170 32.241 39.991 1.00 15.92 124 HIS A O 1
ATOM 751 N N . LEU A 1 99 ? 9.982 31.124 39.244 1.00 9.07 125 LEU A N 1
ATOM 752 C CA . LEU A 1 99 ? 9.259 29.893 38.963 1.00 9.61 125 LEU A CA 1
ATOM 753 C C . LEU A 1 99 ? 9.524 28.826 40.018 1.00 10.85 125 LEU A C 1
ATOM 754 O O . LEU A 1 99 ? 10.678 28.522 40.342 1.00 10.65 125 LEU A O 1
ATOM 759 N N . THR A 1 100 ? 8.441 28.269 40.549 1.00 10.44 126 THR A N 1
ATOM 760 C CA . THR A 1 100 ? 8.519 27.206 41.540 1.00 10.84 126 THR A CA 1
ATOM 761 C C . THR A 1 100 ? 7.701 26.039 41.006 1.00 9.53 126 THR A C 1
ATOM 762 O O . THR A 1 100 ? 6.484 26.145 40.827 1.00 11.69 126 THR A O 1
ATOM 766 N N . VAL A 1 101 ? 8.393 24.954 40.682 1.00 10.02 127 VAL A N 1
ATOM 767 C CA . VAL A 1 101 ? 7.759 23.746 40.166 1.00 10.58 127 VAL A CA 1
ATOM 768 C C . VAL A 1 101 ? 7.316 22.895 41.357 1.00 13.32 127 VAL A C 1
ATOM 769 O O . VAL A 1 101 ? 8.133 22.479 42.174 1.00 14.17 127 VAL A O 1
ATOM 773 N N . LEU A 1 102 ? 6.009 22.679 41.462 1.00 15.76 128 LEU A N 1
ATOM 774 C CA . LEU A 1 102 ? 5.418 21.922 42.561 1.00 14.41 128 LEU A CA 1
ATOM 775 C C . LEU A 1 102 ? 5.619 20.414 42.546 1.00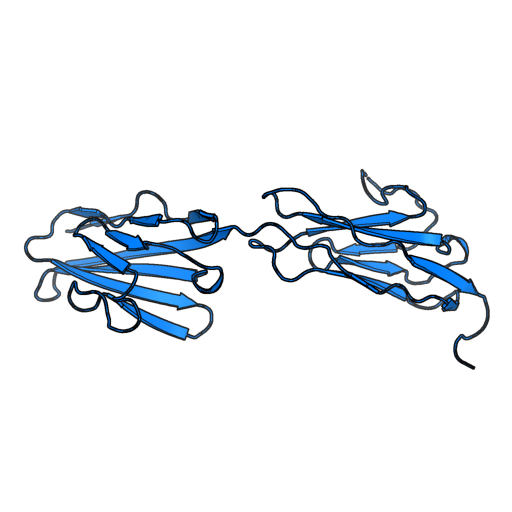 14.94 128 LEU A C 1
ATOM 776 O O . LEU A 1 102 ? 5.305 19.738 41.567 1.00 18.34 128 LEU A O 1
ATOM 781 N N . VAL A 1 103 ? 6.141 19.901 43.655 1.00 13.10 129 VAL A N 1
ATOM 782 C CA . VAL A 1 103 ? 6.383 18.474 43.837 1.00 12.32 129 VAL A CA 1
ATOM 783 C C . VAL A 1 103 ? 6.021 18.173 45.288 1.00 11.73 129 VAL A C 1
ATOM 784 O O . VAL A 1 103 ? 6.536 18.813 46.201 1.00 14.65 129 VAL A O 1
ATOM 788 N N . PRO A 1 104 ? 5.088 17.232 45.519 1.00 12.81 130 PRO A N 1
ATOM 789 C CA . PRO A 1 104 ? 4.704 16.906 46.896 1.00 7.55 130 PRO A CA 1
ATOM 790 C C . PRO A 1 104 ? 5.837 16.185 47.609 1.00 9.40 130 PRO A C 1
ATOM 791 O O . PRO A 1 104 ? 6.709 15.596 46.971 1.00 8.60 130 PRO A O 1
ATOM 795 N N . PRO A 1 105 ? 5.857 16.244 48.944 1.00 9.06 131 PRO A N 1
ATOM 796 C CA . PRO A 1 105 ? 6.916 15.580 49.702 1.00 7.99 131 PRO A CA 1
ATOM 797 C C . PRO A 1 105 ? 6.910 14.061 49.595 1.00 10.34 131 PRO A C 1
ATOM 798 O O . PRO A 1 105 ? 5.863 13.435 49.415 1.00 9.58 131 PRO A O 1
ATOM 802 N N . SER A 1 106 ? 8.105 13.486 49.666 1.00 11.33 132 SER A N 1
ATOM 803 C CA . SER A 1 106 ? 8.281 12.043 49.636 1.00 10.14 132 SER A CA 1
ATOM 804 C C . SER A 1 106 ? 8.281 11.560 51.088 1.00 8.99 132 SER A C 1
ATOM 805 O O . SER A 1 106 ? 8.400 12.365 52.015 1.00 6.70 132 SER A O 1
ATOM 808 N N . LYS A 1 107 ? 8.133 10.252 51.280 1.00 9.90 133 LYS A N 1
ATOM 809 C CA . LYS A 1 107 ? 8.132 9.661 52.614 1.00 7.40 133 LYS A CA 1
ATOM 810 C C . LYS A 1 107 ? 9.466 10.002 53.255 1.00 6.66 133 LYS A C 1
ATOM 811 O O . LYS A 1 107 ? 10.518 9.652 52.729 1.00 9.12 133 LYS A O 1
ATOM 817 N N . PRO A 1 108 ? 9.442 10.760 54.358 1.00 5.9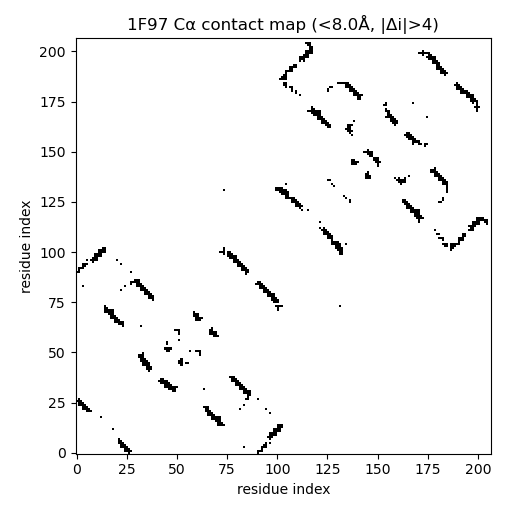8 134 PRO A N 1
ATOM 818 C CA . PRO A 1 108 ? 10.696 11.126 55.021 1.00 4.36 134 PRO A CA 1
ATOM 819 C C . PRO A 1 108 ? 11.328 9.973 55.783 1.00 6.38 134 PRO A C 1
ATOM 820 O O . PRO A 1 108 ? 10.653 9.003 56.115 1.00 10.42 134 PRO A O 1
ATOM 824 N N . THR A 1 109 ? 12.638 10.055 56.001 1.00 6.44 135 THR A N 1
ATOM 825 C CA . THR A 1 109 ? 13.346 9.039 56.779 1.00 7.36 135 THR A CA 1
ATOM 826 C C . THR A 1 109 ? 13.674 9.689 58.113 1.00 9.37 135 THR A C 1
ATOM 827 O O . THR A 1 109 ? 13.736 10.920 58.207 1.00 11.21 135 THR A O 1
ATOM 831 N N . ILE A 1 110 ? 13.864 8.875 59.147 1.00 11.37 136 ILE A N 1
ATOM 832 C CA . ILE A 1 110 ? 14.228 9.402 60.457 1.00 13.09 136 ILE A CA 1
ATOM 833 C C . ILE A 1 110 ? 15.457 8.704 60.999 1.00 11.80 136 ILE A C 1
ATOM 834 O O . ILE A 1 110 ? 15.747 7.565 60.634 1.00 13.47 136 ILE A O 1
ATOM 839 N N . SER A 1 111 ? 16.196 9.415 61.842 1.00 10.59 137 SER A N 1
ATOM 840 C CA . SER A 1 111 ? 17.379 8.867 62.484 1.00 11.70 137 SER A CA 1
ATOM 841 C C . SER A 1 111 ? 17.141 9.007 63.975 1.00 12.95 137 SER A C 1
ATOM 842 O O . SER A 1 111 ? 17.153 10.116 64.516 1.00 13.87 137 SER A O 1
ATOM 845 N N . VAL A 1 112 ? 16.820 7.888 64.613 1.00 9.69 138 VAL A N 1
ATOM 846 C CA . VAL A 1 112 ? 16.572 7.863 66.042 1.00 11.77 138 VAL A CA 1
ATOM 847 C C . VAL A 1 112 ? 17.509 6.860 66.693 1.00 14.64 138 VAL A C 1
ATOM 848 O O . VAL A 1 112 ? 17.432 5.658 66.423 1.00 15.16 138 VAL A O 1
ATOM 852 N N . PRO A 1 113 ? 18.440 7.350 67.525 1.00 11.87 139 PRO A N 1
ATOM 853 C CA . PRO A 1 113 ? 19.388 6.469 68.210 1.00 10.50 139 PRO A CA 1
ATOM 854 C C . PRO A 1 113 ? 18.644 5.518 69.147 1.00 11.33 139 PRO A C 1
ATOM 855 O O . PRO A 1 113 ? 17.809 5.943 69.952 1.00 13.11 139 PRO A O 1
ATOM 859 N N . SER A 1 114 ? 18.906 4.225 68.990 1.00 11.87 140 SER A N 1
ATOM 860 C CA . SER A 1 114 ? 18.254 3.201 69.800 1.00 14.70 140 SER A CA 1
ATOM 861 C C . SER A 1 114 ? 18.527 3.346 71.298 1.00 16.73 140 SER A C 1
ATOM 862 O O . SER A 1 114 ? 17.669 3.030 72.123 1.00 19.79 140 SER A O 1
ATOM 865 N N . SER A 1 115 ? 19.715 3.839 71.639 1.00 15.33 141 SER A N 1
ATOM 866 C CA . SER A 1 115 ? 20.105 4.031 73.031 1.00 17.38 141 SER A CA 1
ATOM 867 C C . SER A 1 115 ? 20.881 5.324 73.221 1.00 16.11 141 SER A C 1
ATOM 868 O O . SER A 1 115 ? 21.750 5.660 72.414 1.00 17.01 141 SER A O 1
ATOM 871 N N . VAL A 1 116 ? 20.545 6.053 74.281 1.00 11.96 142 VAL A N 1
ATOM 872 C CA . VAL A 1 116 ? 21.224 7.301 74.616 1.00 10.81 142 VAL A CA 1
ATOM 873 C C . VAL A 1 116 ? 21.460 7.361 76.120 1.00 16.31 142 VAL A C 1
ATOM 874 O O . VAL A 1 116 ? 20.696 6.791 76.910 1.00 16.41 142 VAL A O 1
ATOM 878 N N . THR A 1 117 ? 22.516 8.063 76.512 1.00 14.57 143 THR A N 1
ATOM 879 C CA . THR A 1 117 ? 22.860 8.206 77.916 1.00 12.65 143 THR A CA 1
ATOM 880 C C . THR A 1 117 ? 22.223 9.452 78.519 1.00 13.12 143 THR A C 1
ATOM 881 O O . THR A 1 117 ? 22.396 10.558 78.007 1.00 16.42 143 THR A O 1
ATOM 885 N N . ILE A 1 118 ? 21.460 9.251 79.593 1.00 11.51 144 ILE A N 1
ATOM 886 C CA . ILE A 1 118 ? 20.787 10.330 80.317 1.00 9.21 144 ILE A CA 1
ATOM 887 C C . ILE A 1 118 ? 21.808 11.401 80.723 1.00 10.26 144 ILE A C 1
ATOM 888 O O . ILE A 1 118 ? 22.889 11.087 81.228 1.00 9.76 144 ILE A O 1
ATOM 893 N N . GLY A 1 119 ? 21.457 12.662 80.491 1.00 8.77 145 GLY A N 1
ATOM 894 C CA . GLY A 1 119 ? 22.351 13.759 80.807 1.00 5.52 145 GLY A CA 1
ATOM 895 C C . GLY A 1 119 ? 23.038 14.266 79.548 1.00 8.18 145 GLY A C 1
ATOM 896 O O . GLY A 1 119 ? 23.497 15.410 79.491 1.00 7.55 145 GLY A O 1
ATOM 897 N N . ASN A 1 120 ? 23.114 13.411 78.532 1.00 9.28 146 ASN A N 1
ATOM 898 C CA . ASN A 1 120 ? 23.745 13.786 77.273 1.00 12.73 146 ASN A CA 1
ATOM 899 C C . ASN A 1 120 ? 22.776 14.357 76.243 1.00 15.11 146 ASN A C 1
ATOM 900 O O . ASN A 1 120 ? 21.568 14.468 76.488 1.00 14.14 146 ASN A O 1
ATOM 905 N N . ARG A 1 121 ? 23.332 14.744 75.099 1.00 14.24 147 ARG A N 1
ATOM 906 C CA . ARG A 1 121 ? 22.567 15.316 74.005 1.00 10.34 147 ARG A CA 1
ATOM 907 C C . ARG A 1 121 ? 22.135 14.242 73.009 1.00 12.52 147 ARG A C 1
ATOM 908 O O . ARG A 1 121 ? 22.843 13.257 72.787 1.00 17.12 147 ARG A O 1
ATOM 916 N N . ALA A 1 122 ? 20.954 14.430 72.434 1.00 10.48 148 ALA A N 1
ATOM 917 C CA . ALA A 1 122 ? 20.425 13.511 71.438 1.00 9.35 148 ALA A CA 1
ATOM 918 C C . ALA A 1 122 ? 19.620 14.309 70.418 1.00 9.31 148 ALA A C 1
ATOM 919 O O . ALA A 1 122 ? 18.719 15.068 70.783 1.00 9.63 148 ALA A O 1
ATOM 921 N N . VAL A 1 123 ? 19.989 14.178 69.146 1.00 5.76 149 VAL A N 1
ATOM 922 C CA . VAL A 1 123 ? 19.293 14.877 68.075 1.00 9.03 149 VAL A CA 1
ATOM 923 C C . VAL A 1 123 ? 18.636 13.861 67.152 1.00 11.93 149 VAL A C 1
ATOM 924 O O . VAL A 1 123 ? 19.312 12.996 66.594 1.00 16.35 149 VAL A O 1
ATOM 928 N N . LEU A 1 124 ? 17.312 13.921 67.046 1.00 9.86 150 LEU A N 1
ATOM 929 C CA . LEU A 1 124 ? 16.589 13.010 66.168 1.00 7.64 150 LEU A CA 1
ATOM 930 C C . LEU A 1 124 ? 16.319 13.791 64.887 1.00 10.57 150 LEU A C 1
ATOM 931 O O . LEU A 1 124 ? 15.867 14.938 64.943 1.00 11.35 150 LEU A O 1
ATOM 936 N N . THR A 1 125 ? 16.638 13.201 63.739 1.00 5.50 151 THR A N 1
ATOM 937 C CA . THR A 1 125 ? 16.432 13.892 62.475 1.00 3.48 151 THR A CA 1
ATOM 938 C C . THR A 1 125 ? 15.270 13.355 61.668 1.00 6.88 151 THR A C 1
ATOM 939 O O . THR A 1 125 ? 14.909 12.184 61.765 1.00 7.79 151 THR A O 1
ATOM 943 N N . CYS A 1 126 ? 14.719 14.228 60.836 1.00 7.99 152 CYS A N 1
ATOM 944 C CA . CYS A 1 126 ? 13.588 13.907 59.985 1.00 6.95 152 CYS A CA 1
ATOM 945 C C . CYS A 1 126 ? 13.765 14.707 58.716 1.00 5.97 152 CYS A C 1
ATOM 946 O O . CYS A 1 126 ? 13.909 15.926 58.777 1.00 7.10 152 CYS A O 1
ATOM 949 N N . SER A 1 127 ? 13.769 14.033 57.572 1.00 4.18 153 SER A N 1
ATOM 950 C CA . SER A 1 127 ? 13.911 14.748 56.315 1.00 6.70 153 SER A CA 1
ATOM 951 C C . SER A 1 127 ? 13.567 13.980 55.053 1.00 4.01 153 SER A C 1
ATOM 952 O O . SER A 1 127 ? 13.485 12.750 55.038 1.00 4.03 153 SER A O 1
ATOM 955 N N . GLU A 1 128 ? 13.336 14.758 54.002 1.00 4.13 154 GLU A N 1
ATOM 956 C CA . GLU A 1 128 ? 13.056 14.262 52.663 1.00 7.45 154 GLU A CA 1
ATOM 957 C C . GLU A 1 128 ? 13.604 15.374 51.764 1.00 9.07 154 GLU A C 1
ATOM 958 O O . GLU A 1 128 ? 13.727 16.521 52.201 1.00 7.71 154 GLU A O 1
ATOM 964 N N . HIS A 1 129 ? 13.983 15.040 50.536 1.00 12.39 155 HIS A N 1
ATOM 965 C CA . HIS A 1 129 ? 14.553 16.047 49.645 1.00 13.56 155 HIS A CA 1
ATOM 966 C C . HIS A 1 129 ? 13.866 16.223 48.293 1.00 13.24 155 HIS A C 1
ATOM 967 O O . HIS A 1 129 ? 14.420 16.870 47.401 1.00 13.01 155 HIS A O 1
ATOM 974 N N . ASP A 1 130 ? 12.660 15.684 48.140 1.00 11.57 156 ASP A N 1
ATOM 975 C CA . ASP A 1 130 ? 11.951 15.806 46.870 1.00 10.60 156 ASP A CA 1
ATOM 976 C C . ASP A 1 130 ? 10.952 16.939 46.803 1.00 12.82 156 ASP A C 1
ATOM 977 O O . ASP A 1 130 ? 10.737 17.519 45.740 1.00 17.98 156 ASP A O 1
ATOM 982 N N . GLY A 1 131 ? 10.358 17.264 47.944 1.00 12.61 157 GLY A N 1
ATOM 983 C CA . GLY A 1 131 ? 9.376 18.330 47.994 1.00 13.38 157 GLY A CA 1
ATOM 984 C C . GLY A 1 131 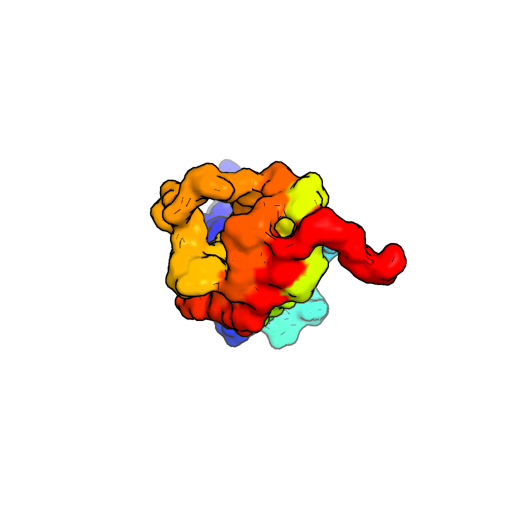? 9.827 19.671 47.447 1.00 12.17 157 GLY A C 1
ATOM 985 O O . GLY A 1 131 ? 10.969 20.085 47.633 1.00 14.44 157 GLY A O 1
ATOM 986 N N . SER A 1 132 ? 8.908 20.344 46.763 1.00 12.25 158 SER A N 1
ATOM 987 C CA . SER A 1 132 ? 9.154 21.657 46.183 1.00 9.23 158 SER A CA 1
ATOM 988 C C . SER A 1 132 ? 7.838 22.434 46.253 1.00 9.66 158 SER A C 1
ATOM 989 O O . SER A 1 132 ? 6.855 22.055 45.615 1.00 11.90 158 SER A O 1
ATOM 992 N N . PRO A 1 133 ? 7.775 23.482 47.094 1.00 8.33 159 PRO A N 1
ATOM 993 C CA . PRO A 1 133 ? 8.818 24.006 47.988 1.00 7.35 159 PRO A CA 1
ATOM 994 C C . PRO A 1 133 ? 9.222 23.031 49.100 1.00 12.64 159 PRO A C 1
ATOM 995 O O . PRO A 1 133 ? 8.563 22.010 49.315 1.00 14.17 159 PRO A O 1
ATOM 999 N N . PRO A 1 134 ? 10.332 23.322 49.804 1.00 13.77 160 PRO A N 1
ATOM 1000 C CA . PRO A 1 134 ? 10.834 22.477 50.893 1.00 12.90 160 PRO A CA 1
ATOM 1001 C C . PRO A 1 134 ? 9.797 22.174 51.973 1.00 12.28 160 PRO A C 1
ATOM 1002 O O . PRO A 1 134 ? 9.021 23.044 52.368 1.00 10.29 160 PRO A O 1
ATOM 1006 N N . SER A 1 135 ? 9.798 20.931 52.446 1.00 10.44 161 SER A N 1
ATOM 1007 C CA . SER A 1 135 ? 8.860 20.499 53.474 1.00 10.34 161 SER A CA 1
ATOM 1008 C C . SER A 1 135 ? 9.250 20.985 54.864 1.00 11.65 161 SER A C 1
ATOM 1009 O O . SER A 1 135 ? 10.420 21.275 55.126 1.00 8.51 161 SER A O 1
ATOM 1012 N N . GLU A 1 136 ? 8.245 21.115 55.726 1.00 8.43 162 GLU A N 1
ATOM 1013 C CA . GLU A 1 136 ? 8.443 21.484 57.121 1.00 12.41 162 GLU A CA 1
ATOM 1014 C C . GLU A 1 136 ? 8.085 20.208 57.875 1.00 13.25 162 GLU A C 1
ATOM 1015 O O . GLU A 1 136 ? 7.336 19.373 57.361 1.00 14.37 162 GLU A O 1
ATOM 1021 N N . TYR A 1 137 ? 8.595 20.060 59.091 1.00 10.00 163 TYR A N 1
ATOM 1022 C CA . TYR A 1 137 ? 8.362 18.837 59.842 1.00 6.16 163 TYR A CA 1
ATOM 1023 C C . TYR A 1 137 ? 7.724 18.995 61.216 1.00 7.38 163 TYR A C 1
ATOM 1024 O O . TYR A 1 137 ? 7.763 20.064 61.824 1.00 9.10 163 TYR A O 1
ATOM 1033 N N . SER A 1 138 ? 7.143 17.899 61.692 1.00 7.40 164 SER A N 1
ATOM 1034 C CA . SER A 1 138 ? 6.499 17.840 62.999 1.00 9.11 164 SER A CA 1
ATOM 1035 C C . SER A 1 138 ? 6.746 16.449 63.579 1.00 6.58 164 SER A C 1
ATOM 1036 O O . SER A 1 138 ? 6.850 15.475 62.832 1.00 7.56 164 SER A O 1
ATOM 1039 N N . TRP A 1 139 ? 6.853 16.362 64.904 1.00 8.92 165 TRP A N 1
ATOM 1040 C CA . TRP A 1 139 ? 7.134 15.089 65.574 1.00 9.80 165 TRP A CA 1
ATOM 1041 C C . TRP A 1 139 ? 6.041 14.508 66.466 1.00 9.99 165 TRP A C 1
ATOM 1042 O O . TRP A 1 139 ? 5.156 15.219 66.947 1.00 7.47 165 TRP A O 1
ATOM 1053 N N . PHE A 1 140 ? 6.151 13.202 66.708 1.00 10.77 166 PHE A N 1
ATOM 1054 C CA . PHE A 1 140 ? 5.204 12.468 67.541 1.00 10.96 166 PHE A CA 1
ATOM 1055 C C . PHE A 1 140 ? 5.943 11.515 68.469 1.00 11.21 166 PHE A C 1
ATOM 1056 O O . PHE A 1 140 ? 6.962 10.931 68.094 1.00 15.14 166 PHE A O 1
ATOM 1064 N N . LYS A 1 141 ? 5.419 11.364 69.681 1.00 10.76 167 LYS A N 1
ATOM 1065 C CA . LYS A 1 141 ? 5.992 10.469 70.679 1.00 6.50 167 LYS A CA 1
ATOM 1066 C C . LYS A 1 141 ? 4.856 9.588 71.196 1.00 8.11 167 LYS A C 1
ATOM 1067 O O . LYS A 1 141 ? 3.875 10.087 71.737 1.00 5.87 167 LYS A O 1
ATOM 1073 N N . ASP A 1 142 ? 4.981 8.280 70.993 1.00 14.15 168 ASP A N 1
ATOM 1074 C CA . ASP A 1 142 ? 3.960 7.321 71.417 1.00 15.81 168 ASP A CA 1
ATOM 1075 C C . ASP A 1 142 ? 2.565 7.736 70.930 1.00 17.64 168 ASP A C 1
ATOM 1076 O O . ASP A 1 142 ? 1.572 7.588 71.646 1.00 22.26 168 ASP A O 1
ATOM 1081 N N . GLY A 1 143 ? 2.514 8.286 69.717 1.00 18.28 169 GLY A N 1
ATOM 1082 C CA . GLY A 1 143 ? 1.257 8.709 69.119 1.00 17.10 169 GLY A CA 1
ATOM 1083 C C . GLY A 1 143 ? 0.809 10.129 69.427 1.00 17.38 169 GLY A C 1
ATOM 1084 O O . GLY A 1 143 ? -0.142 10.626 68.825 1.00 17.17 169 GLY A O 1
ATOM 1085 N N . ILE A 1 144 ? 1.486 10.781 70.365 1.00 15.33 170 ILE A N 1
ATOM 1086 C CA . ILE A 1 144 ? 1.145 12.141 70.765 1.00 14.05 170 ILE A CA 1
ATOM 1087 C C . ILE A 1 144 ? 1.897 13.192 69.950 1.00 12.72 170 ILE A C 1
ATOM 1088 O O . ILE A 1 144 ? 3.118 13.128 69.820 1.00 14.94 170 ILE A O 1
ATOM 1093 N N . SER A 1 145 ? 1.164 14.164 69.419 1.00 12.18 171 SER A N 1
ATOM 1094 C CA . SER A 1 145 ? 1.764 15.254 68.660 1.00 15.87 171 SER A CA 1
ATOM 1095 C C . SER A 1 145 ? 2.471 16.150 69.681 1.00 18.28 171 SER A C 1
ATOM 1096 O O . SER A 1 145 ? 1.825 16.753 70.539 1.00 20.96 171 SER A O 1
ATOM 1099 N N . MET A 1 146 ? 3.796 16.232 69.577 1.00 19.27 172 MET A N 1
ATOM 1100 C CA . MET A 1 146 ? 4.610 17.016 70.500 1.00 19.51 172 MET A CA 1
ATOM 1101 C C . MET A 1 146 ? 4.339 18.510 70.570 1.00 22.98 172 MET A C 1
ATOM 1102 O O . MET A 1 146 ? 4.626 19.143 71.582 1.00 25.55 172 MET A O 1
ATOM 1107 N N . LEU A 1 147 ? 3.781 19.068 69.505 1.00 27.95 173 LEU A N 1
ATOM 1108 C CA . LEU A 1 147 ? 3.442 20.483 69.466 1.00 35.00 173 LEU A CA 1
ATOM 1109 C C . LEU A 1 147 ? 2.069 20.647 68.821 1.00 44.41 173 LEU A C 1
ATOM 1110 O O . LEU A 1 147 ? 1.806 20.075 67.761 1.00 48.79 173 LEU A O 1
ATOM 1115 N N . THR A 1 148 ? 1.191 21.406 69.472 1.00 50.16 174 THR A N 1
ATOM 1116 C CA . THR A 1 148 ? -0.155 21.644 68.948 1.00 58.05 174 THR A CA 1
ATOM 1117 C C . THR A 1 148 ? -0.606 23.075 69.228 1.00 59.24 174 THR A C 1
ATOM 1118 O O . THR A 1 148 ? 0.140 24.028 69.000 1.00 62.37 174 THR A O 1
ATOM 1122 N N . THR A 1 154 ? 2.237 24.963 71.289 1.00 52.12 180 THR A N 1
ATOM 1123 C CA . THR A 1 154 ? 1.864 24.347 72.560 1.00 56.80 180 THR A CA 1
ATOM 1124 C C . THR A 1 154 ? 2.487 22.956 72.695 1.00 54.13 180 THR A C 1
ATOM 1125 O O . THR A 1 154 ? 2.278 22.082 71.851 1.00 52.99 180 THR A O 1
ATOM 1129 N N . ARG A 1 155 ? 3.238 22.761 73.774 1.00 51.59 181 ARG A N 1
ATOM 1130 C CA . ARG A 1 155 ? 3.914 21.495 74.044 1.00 51.06 181 ARG A CA 1
ATOM 1131 C C . ARG A 1 155 ? 3.007 20.393 74.588 1.00 50.43 181 ARG A C 1
ATOM 1132 O O . ARG A 1 155 ? 2.067 20.661 75.340 1.00 51.44 181 ARG A O 1
ATOM 1140 N N . ALA A 1 156 ? 3.308 19.152 74.210 1.00 49.07 182 ALA A N 1
ATOM 1141 C CA . ALA A 1 156 ? 2.545 17.993 74.667 1.00 50.05 182 ALA A CA 1
ATOM 1142 C C . ALA A 1 156 ? 2.807 17.745 76.155 1.00 50.67 182 ALA A C 1
ATOM 1143 O O . ALA A 1 156 ? 1.964 17.186 76.863 1.00 47.76 182 ALA A O 1
ATOM 1145 N N . PHE A 1 157 ? 3.990 18.162 76.609 1.00 51.78 183 PHE A N 1
ATOM 1146 C CA . PHE A 1 157 ? 4.416 18.025 78.003 1.00 51.29 183 PHE A CA 1
ATOM 1147 C C . PHE A 1 157 ? 5.620 18.919 78.316 1.00 50.85 183 PHE A C 1
ATOM 1148 O O . PHE A 1 157 ? 6.513 19.095 77.484 1.00 47.74 183 PHE A O 1
ATOM 1156 N N . MET A 1 158 ? 5.617 19.500 79.512 1.00 52.35 184 MET A N 1
ATOM 1157 C CA . MET A 1 158 ? 6.694 20.385 79.955 1.00 52.32 184 MET A CA 1
ATOM 1158 C C . MET A 1 158 ? 7.796 19.610 80.675 1.00 51.05 184 MET A C 1
ATOM 1159 O O . MET A 1 158 ? 8.864 20.150 80.962 1.00 49.07 184 MET A O 1
ATOM 1164 N N . ASN A 1 159 ? 7.529 18.332 80.932 1.00 51.98 185 ASN A N 1
ATOM 1165 C CA . ASN A 1 159 ? 8.447 17.436 81.633 1.00 50.80 185 ASN A CA 1
ATOM 1166 C C . ASN A 1 159 ? 9.742 17.102 80.857 1.00 47.74 185 ASN A C 1
ATOM 1167 O O . ASN A 1 159 ? 10.577 16.323 81.330 1.00 45.87 185 ASN A O 1
ATOM 1172 N N . SER A 1 160 ? 9.919 17.708 79.683 1.00 43.62 186 SER A N 1
ATOM 1173 C CA . SER A 1 160 ? 11.105 17.462 78.863 1.00 38.25 186 SER A CA 1
ATOM 1174 C C . SER A 1 160 ? 11.795 18.740 78.383 1.00 35.98 186 SER A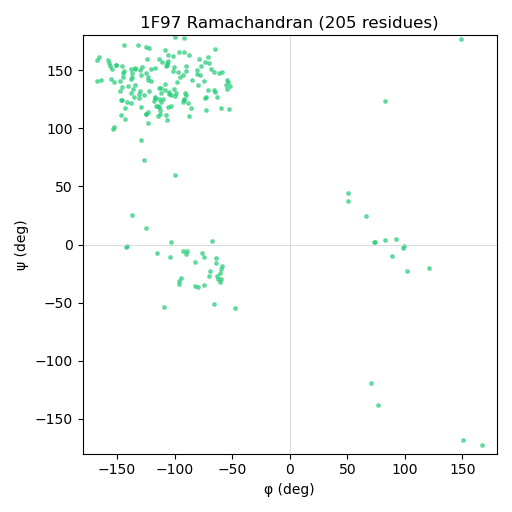 C 1
ATOM 1175 O O . SER A 1 160 ? 11.155 19.775 78.172 1.00 34.29 186 SER A O 1
ATOM 1178 N N . SER A 1 161 ? 13.109 18.643 78.205 1.00 34.45 187 SER A N 1
ATOM 1179 C CA . SER A 1 161 ? 13.931 19.761 77.755 1.00 34.48 187 SER A CA 1
ATOM 1180 C C . SER A 1 161 ? 14.203 19.614 76.262 1.00 31.23 187 SER A C 1
ATOM 1181 O O . SER A 1 161 ? 15.360 19.521 75.833 1.00 28.87 187 SER A O 1
ATOM 1184 N N . PHE A 1 162 ? 13.130 19.597 75.476 1.00 26.04 188 PHE A N 1
ATOM 1185 C CA . PHE A 1 162 ? 13.259 19.435 74.039 1.00 21.91 188 PHE A CA 1
ATOM 1186 C C . PHE A 1 162 ? 13.026 20.682 73.207 1.00 21.65 188 PHE A C 1
ATOM 1187 O O . PHE A 1 162 ? 12.455 21.669 73.670 1.00 21.16 188 PHE A O 1
ATOM 1195 N N . THR A 1 163 ? 13.482 20.615 71.963 1.00 21.45 189 THR A N 1
ATOM 1196 C CA . THR A 1 163 ? 13.347 21.710 71.017 1.00 18.60 189 THR A CA 1
ATOM 1197 C C . THR A 1 163 ? 13.133 21.096 69.650 1.00 16.68 189 THR A C 1
ATOM 1198 O O . THR A 1 163 ? 13.688 20.039 69.344 1.00 18.33 189 THR A O 1
ATOM 1202 N N . ILE A 1 164 ? 12.309 21.745 68.839 1.00 15.41 190 ILE A N 1
ATOM 1203 C CA . ILE A 1 164 ? 12.040 21.268 67.494 1.00 13.37 190 ILE A CA 1
ATOM 1204 C C . ILE A 1 164 ? 12.187 22.404 66.496 1.00 18.79 190 ILE A C 1
ATOM 1205 O O . ILE A 1 164 ? 11.654 23.500 66.697 1.00 20.22 190 ILE A O 1
ATOM 1210 N N . ASP A 1 165 ? 12.964 22.140 65.450 1.00 18.58 191 ASP A N 1
ATOM 1211 C CA . ASP A 1 165 ? 13.206 23.091 64.375 1.00 16.98 191 ASP A CA 1
ATOM 1212 C C . ASP A 1 165 ? 12.393 22.550 63.196 1.00 17.33 191 ASP A C 1
ATOM 1213 O O . ASP A 1 165 ? 12.758 21.539 62.596 1.00 17.85 191 ASP A O 1
ATOM 1218 N N . PRO A 1 166 ? 11.275 23.214 62.859 1.00 17.44 192 PRO A N 1
ATOM 1219 C CA . PRO A 1 166 ? 10.389 22.811 61.758 1.00 15.49 192 PRO A CA 1
ATOM 1220 C C . PRO A 1 166 ? 11.031 22.821 60.374 1.00 11.46 192 PRO A C 1
ATOM 1221 O O . PRO A 1 166 ? 10.642 22.043 59.503 1.00 15.85 192 PRO A O 1
ATOM 1225 N N . LYS A 1 167 ? 12.013 23.692 60.173 1.00 9.49 193 LYS A N 1
ATOM 1226 C CA . LYS A 1 167 ? 12.673 23.793 58.878 1.00 16.56 193 LYS A CA 1
ATOM 1227 C C . LYS A 1 167 ? 13.733 22.729 58.606 1.00 16.85 193 LYS A C 1
ATOM 1228 O O . LYS A 1 167 ? 13.864 22.267 57.473 1.00 16.83 193 LYS A O 1
ATOM 1234 N N . SER A 1 168 ? 14.489 22.340 59.629 1.00 13.49 194 SER A N 1
ATOM 1235 C CA . SER A 1 168 ? 15.503 21.299 59.449 1.00 13.54 194 SER A CA 1
ATOM 1236 C C . SER A 1 168 ? 14.910 19.943 59.825 1.00 12.40 194 SER A C 1
ATOM 1237 O O . SER A 1 168 ? 15.299 18.916 59.275 1.00 15.02 194 SER A O 1
ATOM 1240 N N . GLY A 1 169 ? 13.946 19.962 60.743 1.00 10.19 195 GLY A N 1
ATOM 1241 C CA . GLY A 1 169 ? 13.303 18.742 61.196 1.00 12.47 195 GLY A CA 1
ATOM 1242 C C . GLY A 1 169 ? 13.947 18.132 62.429 1.00 13.10 195 GLY A C 1
ATOM 1243 O O . GLY A 1 169 ? 13.549 17.055 62.875 1.00 15.06 195 GLY A O 1
ATOM 1244 N N . ASP A 1 170 ? 14.935 18.822 62.991 1.00 11.58 196 ASP A N 1
ATOM 1245 C CA . ASP A 1 170 ? 15.637 18.331 64.171 1.00 11.67 196 ASP A CA 1
ATOM 1246 C C . ASP A 1 170 ? 14.810 18.369 65.448 1.00 12.08 196 ASP A C 1
ATOM 1247 O O . ASP A 1 170 ? 14.142 19.359 65.739 1.00 16.05 196 ASP A O 1
ATOM 1252 N N . LEU A 1 171 ? 14.838 17.261 66.182 1.00 10.56 197 LEU A N 1
ATOM 1253 C CA . LEU A 1 171 ? 14.172 17.144 67.471 1.00 9.94 197 LEU A CA 1
ATOM 1254 C C . LEU A 1 171 ? 15.369 17.022 68.401 1.00 9.82 197 LEU A C 1
ATOM 1255 O O . LEU A 1 171 ? 16.103 16.037 68.349 1.00 14.54 197 LEU A O 1
ATOM 1260 N N . ILE A 1 172 ? 15.585 18.039 69.223 1.00 9.14 198 ILE A N 1
ATOM 1261 C CA . ILE A 1 172 ? 16.735 18.060 70.116 1.00 11.40 198 ILE A CA 1
ATOM 1262 C C . ILE A 1 172 ? 16.425 17.897 71.608 1.00 13.23 198 ILE A C 1
ATOM 1263 O O . ILE A 1 172 ? 15.615 18.635 72.170 1.00 12.21 198 ILE A O 1
ATOM 1268 N N . PHE A 1 173 ? 17.064 16.909 72.230 1.00 11.79 199 PHE A N 1
ATOM 1269 C CA . PHE A 1 173 ? 16.923 16.658 73.665 1.00 11.98 199 PHE A CA 1
ATOM 1270 C C . PHE A 1 173 ? 18.280 16.975 74.285 1.00 13.28 199 PHE A C 1
ATOM 1271 O O . PHE A 1 173 ? 19.282 16.321 73.975 1.00 12.71 199 PHE A O 1
ATOM 1279 N N . ASP A 1 174 ? 18.317 17.996 75.134 1.00 16.14 200 ASP A N 1
ATOM 1280 C CA . ASP A 1 174 ? 19.555 18.402 75.793 1.00 14.37 200 ASP A CA 1
ATOM 1281 C C . ASP A 1 174 ? 19.236 19.065 77.129 1.00 16.47 200 ASP A C 1
ATOM 1282 O O . ASP A 1 174 ? 18.869 20.242 77.178 1.00 19.75 200 ASP A O 1
ATOM 1287 N N . PRO A 1 175 ? 19.395 18.320 78.235 1.00 13.68 201 PRO A N 1
ATOM 1288 C CA . PRO A 1 175 ? 19.851 16.926 78.246 1.00 14.22 201 PRO A CA 1
ATOM 1289 C C . PRO A 1 175 ? 18.688 15.944 78.092 1.00 16.99 201 PRO A C 1
ATOM 1290 O O . PRO A 1 175 ? 17.526 16.318 78.278 1.00 16.55 201 PRO A O 1
ATOM 1294 N N . VAL A 1 176 ? 19.004 14.698 77.743 1.00 15.16 202 VAL A N 1
ATOM 1295 C CA . VAL A 1 176 ? 17.979 13.665 77.605 1.00 16.33 202 VAL A CA 1
ATOM 1296 C C . VAL A 1 176 ? 17.705 13.067 78.979 1.00 14.02 202 VAL A C 1
ATOM 1297 O O . VAL A 1 176 ? 18.620 12.911 79.785 1.00 13.91 202 VAL A O 1
ATOM 1301 N N . THR A 1 177 ? 16.442 12.770 79.254 1.00 11.87 203 THR A N 1
ATOM 1302 C CA . THR A 1 177 ? 16.057 12.176 80.528 1.00 12.98 203 THR A CA 1
ATOM 1303 C C . THR A 1 177 ? 15.359 10.849 80.250 1.00 14.60 203 THR A C 1
ATOM 1304 O O . THR A 1 177 ? 15.050 10.538 79.096 1.00 13.91 203 THR A O 1
ATOM 1308 N N . ALA A 1 178 ? 15.135 10.057 81.296 1.00 13.09 204 ALA A N 1
ATOM 1309 C CA . ALA A 1 178 ? 14.484 8.760 81.136 1.00 13.42 204 ALA A CA 1
ATOM 1310 C C . ALA A 1 178 ? 13.091 8.934 80.538 1.00 14.48 204 ALA A C 1
ATOM 1311 O O . ALA A 1 178 ? 12.607 8.073 79.805 1.00 19.57 204 ALA A O 1
ATOM 1313 N N . PHE A 1 179 ? 12.475 10.076 80.822 1.00 10.53 205 PHE A N 1
ATOM 1314 C CA . PHE A 1 179 ? 11.148 10.395 80.314 1.00 11.65 205 PHE A CA 1
ATOM 1315 C C . PHE A 1 179 ? 11.100 10.502 78.781 1.00 14.59 205 PHE A C 1
ATOM 1316 O O . PHE A 1 179 ? 10.054 10.271 78.171 1.00 14.96 205 PHE A O 1
ATOM 1324 N N . ASP A 1 180 ? 12.226 10.857 78.169 1.00 10.65 206 ASP A N 1
ATOM 1325 C CA . ASP A 1 180 ? 12.302 11.006 76.721 1.00 9.80 206 ASP A CA 1
ATOM 1326 C C . ASP A 1 180 ? 12.358 9.684 75.987 1.00 15.05 206 ASP A C 1
ATOM 1327 O O . ASP A 1 180 ? 12.314 9.650 74.757 1.00 16.83 206 ASP A O 1
ATOM 1332 N N . SER A 1 181 ? 12.486 8.600 76.744 1.00 16.35 207 SER A N 1
ATOM 1333 C CA . SER A 1 181 ? 12.518 7.262 76.172 1.00 16.78 207 SER A CA 1
ATOM 1334 C C . SER A 1 181 ? 11.128 7.002 75.565 1.00 19.48 207 SER A C 1
ATOM 1335 O O . SER A 1 181 ? 10.105 7.322 76.183 1.00 20.59 207 SER A O 1
ATOM 1338 N N . GLY A 1 182 ? 11.093 6.499 74.332 1.00 18.98 208 GLY A N 1
ATOM 1339 C CA . GLY A 1 182 ? 9.817 6.233 73.683 1.00 17.67 208 GLY A CA 1
ATOM 1340 C C . GLY A 1 182 ? 9.882 5.962 72.189 1.00 16.82 208 GLY A C 1
ATOM 1341 O O . GLY A 1 182 ? 10.962 5.820 71.616 1.00 15.92 208 GLY A O 1
ATOM 1342 N N . GLU A 1 183 ? 8.711 5.878 71.561 1.00 14.22 209 GLU A N 1
ATOM 1343 C CA . GLU A 1 183 ? 8.610 5.618 70.129 1.00 13.15 209 GLU A CA 1
ATOM 1344 C C . GLU A 1 183 ? 8.291 6.908 69.373 1.00 11.00 209 GLU A C 1
ATOM 1345 O O . GLU A 1 183 ? 7.250 7.528 69.593 1.00 11.48 209 GLU A O 1
ATOM 1351 N N . TYR A 1 184 ? 9.188 7.295 68.472 1.00 6.33 210 TYR A N 1
ATOM 1352 C CA . TYR A 1 184 ? 9.028 8.526 67.707 1.00 4.46 210 TYR A CA 1
ATOM 1353 C C . TYR A 1 184 ? 8.885 8.324 66.204 1.00 5.97 210 TYR A C 1
ATOM 1354 O O . TYR A 1 184 ? 9.386 7.353 65.638 1.00 9.67 210 TYR A O 1
ATOM 1363 N N . TYR A 1 185 ? 8.182 9.254 65.570 1.00 3.23 211 TYR A N 1
ATOM 1364 C CA . TYR A 1 185 ? 8.022 9.266 64.123 1.00 10.06 211 TYR A CA 1
ATOM 1365 C C . TYR A 1 185 ? 7.680 10.694 63.734 1.00 10.32 211 TYR A C 1
ATOM 1366 O O . TYR A 1 185 ? 7.245 11.488 64.581 1.00 6.05 211 TYR A O 1
ATOM 1375 N N . CYS A 1 186 ? 7.915 11.037 62.473 1.00 8.97 212 CYS A N 1
ATOM 1376 C CA . CYS A 1 186 ? 7.647 12.396 62.022 1.00 11.69 212 CYS A CA 1
ATOM 1377 C C . CYS A 1 186 ? 6.858 12.450 60.731 1.00 8.50 212 CYS A C 1
ATOM 1378 O O . CYS A 1 186 ? 6.638 11.425 60.084 1.00 11.29 212 CYS A O 1
ATOM 1381 N N . GLN A 1 187 ? 6.432 13.658 60.369 1.00 6.20 213 GLN A N 1
ATOM 1382 C CA . GLN A 1 187 ? 5.695 13.872 59.136 1.00 4.62 213 GLN A CA 1
ATOM 1383 C C . GLN A 1 187 ? 6.198 15.127 58.435 1.00 6.46 213 GLN A C 1
ATOM 1384 O O . GLN A 1 187 ? 6.639 16.085 59.079 1.00 5.38 213 GLN A O 1
ATOM 1390 N N . ALA A 1 188 ? 6.154 15.095 57.106 1.00 6.89 214 ALA A N 1
ATOM 1391 C CA . ALA A 1 188 ? 6.606 16.208 56.284 1.00 2.00 214 ALA A CA 1
ATOM 1392 C C . ALA A 1 188 ? 5.473 16.716 55.418 1.00 5.20 214 ALA A C 1
ATOM 1393 O O . ALA A 1 188 ? 4.676 15.932 54.907 1.00 8.66 214 ALA A O 1
ATOM 1395 N N . GLN A 1 189 ? 5.397 18.031 55.259 1.00 6.32 215 GLN A N 1
ATOM 1396 C CA . GLN A 1 189 ? 4.364 18.631 54.418 1.00 12.47 215 GLN A CA 1
ATOM 1397 C C . GLN A 1 189 ? 4.834 19.976 53.888 1.00 9.74 215 GLN A C 1
ATOM 1398 O O . GLN A 1 189 ? 5.653 20.644 54.521 1.00 11.31 215 GLN A O 1
ATOM 1404 N N . ASN A 1 190 ? 4.345 20.352 52.710 1.00 6.61 216 ASN A N 1
ATOM 1405 C CA . ASN A 1 190 ? 4.734 21.621 52.104 1.00 8.12 216 ASN A CA 1
ATOM 1406 C C . ASN A 1 190 ? 3.548 22.366 51.491 1.00 9.75 216 ASN A C 1
ATOM 1407 O O . ASN A 1 190 ? 3.713 23.171 50.572 1.00 13.98 216 ASN A O 1
ATOM 1412 N N . GLY A 1 191 ? 2.353 22.091 52.006 1.00 9.70 217 GLY A N 1
ATOM 1413 C CA . GLY A 1 191 ? 1.154 22.743 51.508 1.00 10.29 217 GLY A CA 1
ATOM 1414 C C . GLY A 1 191 ? 0.669 22.262 50.154 1.00 12.57 217 GLY A C 1
ATOM 1415 O O . GLY A 1 191 ? -0.310 22.790 49.629 1.00 16.51 217 GLY A O 1
ATOM 1416 N N . TYR A 1 192 ? 1.351 21.269 49.588 1.00 12.63 218 TYR A N 1
ATOM 1417 C CA . TYR A 1 192 ? 0.984 20.722 48.286 1.00 10.45 218 TYR A CA 1
ATOM 1418 C C . TYR A 1 192 ? 0.895 19.203 48.345 1.00 11.73 218 TYR A C 1
ATOM 1419 O O . TYR A 1 192 ? 1.807 18.535 48.827 1.00 13.65 218 TYR A O 1
ATOM 1428 N N . GLY A 1 193 ? -0.191 18.661 47.808 1.00 13.31 219 GLY A N 1
ATOM 1429 C CA . GLY A 1 193 ? -0.384 17.226 47.830 1.00 13.18 219 GLY A CA 1
ATOM 1430 C C . GLY A 1 193 ? -0.822 16.789 49.211 1.00 14.48 219 GLY A C 1
ATOM 1431 O O . GLY A 1 193 ? -1.626 17.457 49.859 1.00 21.99 219 GLY A O 1
ATOM 1432 N N . THR A 1 194 ? -0.264 15.687 49.686 1.00 14.76 220 THR A N 1
ATOM 1433 C CA . THR A 1 19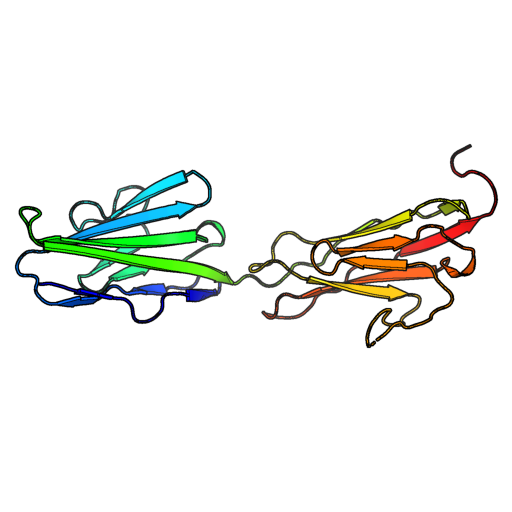4 ? -0.624 15.174 50.996 1.00 10.76 220 THR A CA 1
ATOM 1434 C C . THR A 1 194 ? 0.620 15.015 51.863 1.00 10.67 220 THR A C 1
ATOM 1435 O O . THR A 1 194 ? 1.706 14.753 51.356 1.00 12.38 220 THR A O 1
ATOM 1439 N N . ALA A 1 195 ? 0.464 15.218 53.168 1.00 9.73 221 ALA A N 1
ATOM 1440 C CA . ALA A 1 195 ? 1.574 15.078 54.096 1.00 5.40 221 ALA A CA 1
ATOM 1441 C C . ALA A 1 195 ? 1.963 13.606 54.166 1.00 8.61 221 ALA A C 1
ATOM 1442 O O . ALA A 1 195 ? 1.134 12.724 53.946 1.00 16.26 221 ALA A O 1
ATOM 1444 N N . MET A 1 196 ? 3.232 13.344 54.440 1.00 8.77 222 MET A N 1
ATOM 1445 C CA . MET A 1 196 ? 3.724 11.975 54.515 1.00 11.44 222 MET A CA 1
ATOM 1446 C C . MET A 1 196 ? 4.354 11.723 55.869 1.00 12.32 222 MET A C 1
ATOM 1447 O O . MET A 1 196 ? 5.015 12.598 56.423 1.00 16.17 222 MET A O 1
ATOM 1452 N N . ARG A 1 197 ? 4.145 10.530 56.408 1.00 12.22 223 ARG A N 1
ATOM 1453 C CA . ARG A 1 197 ? 4.732 10.184 57.694 1.00 12.00 223 ARG A CA 1
ATOM 1454 C C . ARG A 1 197 ? 5.888 9.217 57.479 1.00 11.39 223 ARG A C 1
ATOM 1455 O O . ARG A 1 197 ? 5.976 8.559 56.440 1.00 10.11 223 ARG A O 1
ATOM 1463 N N . SER A 1 198 ? 6.790 9.164 58.450 1.00 7.83 224 SER A N 1
ATOM 1464 C CA . SER A 1 198 ? 7.929 8.261 58.385 1.00 6.60 224 SER A CA 1
ATOM 1465 C C . SER A 1 198 ? 7.598 7.043 59.230 1.00 8.64 224 SER A C 1
ATOM 1466 O O . SER A 1 198 ? 6.531 6.966 59.849 1.00 7.00 224 SER A O 1
ATOM 1469 N N . GLU A 1 199 ? 8.527 6.096 59.261 1.00 8.82 225 GLU A N 1
ATOM 1470 C CA . GLU A 1 199 ? 8.363 4.913 60.083 1.00 9.13 225 GLU A CA 1
ATOM 1471 C C . GLU A 1 199 ? 8.704 5.307 61.517 1.00 11.49 225 GLU A C 1
ATOM 1472 O O . GLU A 1 199 ? 9.347 6.332 61.755 1.00 10.21 225 GLU A O 1
ATOM 1478 N N . ALA A 1 200 ? 8.232 4.517 62.471 1.00 13.65 226 ALA A N 1
ATOM 1479 C CA . ALA A 1 200 ? 8.490 4.791 63.875 1.00 8.10 226 ALA A CA 1
ATOM 1480 C C . ALA A 1 200 ? 9.764 4.106 64.330 1.00 9.61 226 ALA A C 1
ATOM 1481 O O . ALA A 1 200 ? 10.178 3.090 63.764 1.00 13.94 226 ALA A O 1
ATOM 1483 N N . ALA A 1 201 ? 10.388 4.677 65.353 1.00 9.41 227 ALA A N 1
ATOM 1484 C CA . ALA A 1 201 ? 11.619 4.136 65.912 1.00 9.73 227 ALA A CA 1
ATOM 1485 C C . ALA A 1 201 ? 11.631 4.428 67.402 1.00 9.97 227 ALA A C 1
ATOM 1486 O O . ALA A 1 201 ? 11.209 5.502 67.843 1.00 9.71 227 ALA A O 1
ATOM 1488 N N . HIS A 1 202 ? 12.099 3.459 68.177 1.00 9.76 228 HIS A N 1
ATOM 1489 C CA . HIS A 1 202 ? 12.150 3.610 69.617 1.00 10.64 228 HIS A CA 1
ATOM 1490 C C . HIS A 1 202 ? 13.529 4.021 70.119 1.00 12.28 228 HIS A C 1
ATOM 1491 O O . HIS A 1 202 ? 14.558 3.537 69.633 1.00 12.12 228 HIS A O 1
ATOM 1498 N N . MET A 1 203 ? 13.530 4.922 71.095 1.00 11.54 229 MET A N 1
ATOM 1499 C CA . MET A 1 203 ? 14.758 5.393 71.720 1.00 15.57 229 MET A CA 1
ATOM 1500 C C . MET A 1 203 ? 14.754 5.012 73.200 1.00 16.72 229 MET A C 1
ATOM 1501 O O . MET A 1 203 ? 13.799 5.297 73.928 1.00 13.06 229 MET A O 1
ATOM 1506 N N . ASP A 1 204 ? 15.819 4.348 73.632 1.00 19.13 230 ASP A N 1
ATOM 1507 C CA . ASP A 1 204 ? 15.950 3.941 75.022 1.00 18.09 230 ASP A CA 1
ATOM 1508 C C . ASP A 1 204 ? 16.959 4.844 75.720 1.00 15.00 230 ASP A C 1
ATOM 1509 O O . ASP A 1 204 ? 18.059 5.072 75.210 1.00 15.68 230 ASP A O 1
ATOM 1514 N N . ALA A 1 205 ? 16.568 5.386 76.867 1.00 13.14 231 ALA A N 1
ATOM 1515 C CA . ALA A 1 205 ? 17.445 6.261 77.634 1.00 14.92 231 ALA A CA 1
ATOM 1516 C C . ALA A 1 205 ? 17.934 5.547 78.893 1.00 16.32 231 ALA A C 1
ATOM 1517 O O . ALA A 1 205 ? 17.154 5.266 79.806 1.00 17.64 231 ALA A O 1
ATOM 1519 N N . VAL A 1 206 ? 19.227 5.237 78.918 1.00 18.01 232 VAL A N 1
ATOM 1520 C CA . VAL A 1 206 ? 19.849 4.550 80.051 1.00 22.61 232 VAL A CA 1
ATOM 1521 C C . VAL A 1 206 ? 20.758 5.480 80.856 1.00 22.56 232 VAL A C 1
ATOM 1522 O O . VAL A 1 206 ? 21.106 6.564 80.393 1.00 23.91 232 VAL A O 1
ATOM 1526 N N . GLU A 1 207 ? 21.167 5.044 82.044 1.00 26.16 233 GLU A N 1
ATOM 1527 C CA . GLU A 1 207 ? 22.017 5.870 82.900 1.00 30.02 233 GLU A CA 1
ATOM 1528 C C . GLU A 1 207 ? 23.516 5.880 82.618 1.00 30.54 233 GLU A C 1
ATOM 1529 O O . GLU A 1 207 ? 24.163 6.918 82.777 1.00 33.27 233 GLU A O 1
ATOM 1535 N N . LEU A 1 208 ? 24.079 4.747 82.211 1.00 27.74 234 LEU A N 1
ATOM 1536 C CA . LEU A 1 208 ? 25.514 4.702 81.934 1.00 28.25 234 LEU A CA 1
ATOM 1537 C C . LEU A 1 208 ? 25.850 4.893 80.460 1.00 26.34 234 LEU A C 1
ATOM 1538 O O . LEU A 1 208 ? 24.969 4.809 79.600 1.00 24.99 234 LEU A O 1
ATOM 1543 N N . ASN A 1 209 ? 27.126 5.165 80.185 1.00 24.04 235 ASN A N 1
ATOM 1544 C CA . ASN A 1 209 ? 27.619 5.376 78.821 1.00 21.39 235 ASN A CA 1
ATOM 1545 C C . ASN A 1 209 ? 27.240 4.268 77.853 1.00 19.90 235 ASN A C 1
ATOM 1546 O O . ASN A 1 209 ? 27.335 3.085 78.172 1.00 21.42 235 ASN A O 1
ATOM 1551 N N . VAL A 1 210 ? 26.819 4.677 76.663 1.00 21.07 236 VAL A N 1
ATOM 1552 C CA . VAL A 1 210 ? 26.434 3.762 75.599 1.00 24.38 236 VAL A CA 1
ATOM 1553 C C . VAL A 1 210 ? 27.627 3.538 74.661 1.00 28.82 236 VAL A C 1
ATOM 1554 O O . VAL A 1 210 ? 28.425 4.453 74.436 1.00 27.28 236 VAL A O 1
ATOM 1558 N N . GLY A 1 211 ? 27.762 2.316 74.147 1.00 32.28 237 GLY A N 1
ATOM 1559 C CA . GLY A 1 211 ? 28.845 2.014 73.223 1.00 37.43 237 GLY A CA 1
ATOM 1560 C C . GLY A 1 211 ? 30.079 1.347 73.801 1.00 42.24 237 GLY A C 1
ATOM 1561 O O . GLY A 1 211 ? 31.010 1.024 73.058 1.00 41.55 237 GLY A O 1
ATOM 1562 N N . GLY A 1 212 ? 30.097 1.154 75.118 1.00 46.07 238 GLY A N 1
ATOM 1563 C CA . GLY A 1 212 ? 31.228 0.515 75.775 1.00 51.84 238 GLY A CA 1
ATOM 1564 C C . GLY A 1 212 ? 32.541 1.269 75.664 1.00 55.33 238 GLY A C 1
ATOM 1565 O O . GLY A 1 212 ? 32.634 2.396 76.196 1.00 55.13 238 GLY A O 1
#

InterPro domains:
  IPR003598 Immunoglobulin subtype 2 [SM00408] (40-115)
  IPR003598 Immunoglobulin subtype 2 [SM00408] (143-219)
  IPR003599 Immunoglobulin domain subtype [SM00409] (34-128)
  IPR003599 Immunoglobulin domain subtype [SM00409] (137-237)
  IPR007110 Immunoglobulin-like domain [PS50835] (28-122)
  IPR007110 Immunoglobulin-like domain [PS50835] (134-230)
  IPR013106 Immunoglobulin V-set domain [PF07686] (34-128)
  IPR013106 Immunoglobulin V-set domain [SM00406] (44-110)
  IPR013106 Immunoglobulin V-set domain [SM00406] (147-214)
  IPR013783 Immunoglobulin-like fold [G3DSA:2.60.40.10] (27-128)
  IPR013783 Immunoglobulin-like fold [G3DSA:2.60.40.10] (129-238)
  IPR036179 Immunoglobulin-like domain superfamily [SSF48726] (30-135)
  IPR036179 Immunoglobulin-like domain superfamily [SSF48726] (129-224)
  IPR042456 Junctional adhesion molecule A [PTHR45113] (1-300)